Protein AF-X1E198-F1 (afdb_monomer_lite)

InterPro domains:
  IPR008274 Aldehyde oxidase/xanthine dehydrogenase, first molybdopterin binding domain [PF02738] (3-106)
  IPR016208 Aldehyde oxidase/xanthine dehydrogenase-like [PTHR11908] (4-263)
  IPR037165 Aldehyde oxidase/xanthine dehydrogenase, molybdopterin binding domain superfamily [SSF56003] (3-261)
  IPR046867 Aldehyde oxidase/xanthine dehydrogenase, second molybdopterin binding domain [PF20256] (131-264)

Sequence (273 aa):
FSHANYKAGFLPDGKINALEVDFHLNGGFSNDYSADIAETATLLMDSCYHLENVRIHGLCLKTNLGSNTSTRGFGKPQASAVMETVMDHGASVLALDSNLLRRRNLYQKGDRTITRTEIRDDVMATCWDRAVERSGYETLKAEVDDFNRSHKYTKRGIAVAGSKGNMGFIKTDDINRGLALIHVQRDATVSVNHSGIEMGQGINTRMAQVTADALGVSVENVEVTDTQSSLIPNTPPTSMVSTDLCGEAILKACAKLNDTLSACEGTFEQKVH

Organism: NCBI:txid412755

Foldseek 3Di:
DKDKDKDWDADLVLATAAIEMEIEDEFEADNACQVVLQVQLQQCLCFFFAYPHYHYHTYYDYDNGPGDYDDAPSNNVVSQVVNLVVLVVSCVVSVHDSLVSQLVGGDDQQGAGPVRHGDHDDCQNVVSVVVCVVVVVVVVVVVQVVCQVPDDPDHDDDDDDTGDDDDDRDPDVLQVAKAKDWDQDPVRAIEIEILAADDPPCLQVLLLVLLCVLQVHDSVSYHYDGHDCVRPNPRHYHDPCHSVRNSVNSSVVSVVVCVVVVVCPPPCPDPDD

Structure (mmCIF, N/CA/C/O backbone):
data_AF-X1E198-F1
#
_entry.id   AF-X1E198-F1
#
loop_
_atom_site.group_PDB
_atom_site.id
_atom_site.type_symbol
_atom_site.label_atom_id
_atom_site.label_alt_id
_atom_site.label_comp_id
_atom_site.label_asym_id
_atom_site.label_entity_id
_atom_site.label_seq_id
_atom_site.pdbx_PDB_ins_code
_atom_site.Cartn_x
_atom_site.Cartn_y
_atom_site.Cartn_z
_atom_site.occupancy
_atom_site.B_iso_or_equiv
_atom_site.auth_seq_id
_atom_site.auth_comp_id
_atom_site.auth_asym_id
_atom_site.auth_atom_id
_atom_site.pdbx_PDB_model_num
ATOM 1 N N . PHE A 1 1 ? 19.610 -1.573 2.465 1.00 85.62 1 PHE A N 1
ATOM 2 C CA . PHE A 1 1 ? 19.553 -1.694 0.992 1.00 85.62 1 PHE A CA 1
ATOM 3 C C . PHE A 1 1 ? 18.605 -2.824 0.610 1.00 85.62 1 PHE A C 1
ATOM 5 O O . PHE A 1 1 ? 18.383 -3.711 1.430 1.00 85.62 1 PHE A O 1
ATOM 12 N N . SER A 1 2 ? 18.078 -2.792 -0.612 1.00 92.50 2 SER A N 1
ATOM 13 C CA . SER A 1 2 ? 17.390 -3.912 -1.266 1.00 92.50 2 SER A CA 1
ATOM 14 C C . SER A 1 2 ? 18.066 -4.192 -2.607 1.00 92.50 2 SER A C 1
ATOM 16 O O . SER A 1 2 ? 18.570 -3.265 -3.238 1.00 92.50 2 SER A O 1
ATOM 18 N N . HIS A 1 3 ? 18.099 -5.450 -3.021 1.00 96.69 3 HIS A N 1
ATOM 19 C CA . HIS A 1 3 ? 18.731 -5.901 -4.257 1.00 96.69 3 HIS A CA 1
ATOM 20 C C . HIS A 1 3 ? 17.830 -6.925 -4.941 1.00 96.69 3 HIS A C 1
ATOM 22 O O . HIS A 1 3 ? 17.270 -7.779 -4.260 1.00 96.69 3 HIS A O 1
ATOM 28 N N . ALA A 1 4 ? 17.710 -6.866 -6.264 1.00 97.75 4 ALA A N 1
ATOM 29 C CA . ALA A 1 4 ? 16.929 -7.827 -7.028 1.00 97.75 4 ALA A CA 1
ATOM 30 C C . ALA A 1 4 ? 17.700 -8.280 -8.267 1.00 97.75 4 ALA A C 1
ATOM 32 O O . ALA A 1 4 ? 18.175 -7.444 -9.033 1.00 97.75 4 ALA A O 1
ATOM 33 N N . ASN A 1 5 ? 17.774 -9.591 -8.471 1.00 98.19 5 ASN A N 1
ATOM 34 C CA . ASN A 1 5 ? 18.075 -10.177 -9.772 1.00 98.19 5 ASN A CA 1
ATOM 35 C C . ASN A 1 5 ? 16.765 -10.669 -10.371 1.00 98.19 5 ASN A C 1
ATOM 37 O O . ASN A 1 5 ? 15.944 -11.237 -9.654 1.00 98.19 5 ASN A O 1
ATOM 41 N N . TYR A 1 6 ? 16.561 -10.474 -11.668 1.00 98.56 6 TYR A N 1
ATOM 42 C CA . TYR A 1 6 ? 15.356 -10.968 -12.318 1.00 98.56 6 TYR A CA 1
ATOM 43 C C . TYR A 1 6 ? 15.620 -11.459 -13.736 1.00 98.56 6 TYR A C 1
ATOM 45 O O . TYR A 1 6 ? 16.586 -11.065 -14.393 1.00 98.56 6 TYR A O 1
ATOM 53 N N . LYS A 1 7 ? 14.704 -12.296 -14.218 1.00 98.62 7 LYS A N 1
ATOM 54 C CA . LYS A 1 7 ? 14.598 -12.731 -15.606 1.00 98.62 7 LYS A CA 1
ATOM 55 C C . LYS A 1 7 ? 13.136 -12.654 -16.023 1.00 98.62 7 LYS A C 1
ATOM 57 O O . LYS A 1 7 ? 12.281 -13.266 -15.393 1.00 98.62 7 LYS A O 1
ATOM 62 N N . ALA A 1 8 ? 12.855 -11.919 -17.092 1.00 98.50 8 ALA A N 1
ATOM 63 C CA . ALA A 1 8 ? 11.504 -11.747 -17.611 1.00 98.50 8 ALA A CA 1
ATOM 64 C C . ALA A 1 8 ? 11.422 -12.218 -19.066 1.00 98.50 8 ALA A C 1
ATOM 66 O O . ALA A 1 8 ? 12.320 -11.952 -19.866 1.00 98.50 8 ALA A O 1
ATOM 67 N N . GLY A 1 9 ? 10.351 -12.931 -19.397 1.00 98.19 9 GLY A N 1
ATOM 68 C CA . GLY A 1 9 ? 10.000 -13.319 -20.757 1.00 98.19 9 GLY A CA 1
ATOM 69 C C . GLY A 1 9 ? 8.759 -12.561 -21.202 1.00 98.19 9 GLY A C 1
ATOM 70 O O . GLY A 1 9 ? 7.730 -12.631 -20.531 1.00 98.19 9 GLY A O 1
ATOM 71 N N . PHE A 1 10 ? 8.849 -11.878 -22.340 1.00 98.38 10 PHE A N 1
ATOM 72 C CA . PHE A 1 10 ? 7.735 -11.160 -22.954 1.00 98.38 10 PHE A CA 1
ATOM 73 C C . PHE A 1 10 ? 7.387 -11.767 -24.311 1.00 98.38 10 PHE A C 1
ATOM 75 O O . PHE A 1 10 ? 8.260 -12.245 -25.037 1.00 98.38 10 PHE A O 1
ATOM 82 N N . LEU A 1 11 ? 6.105 -11.723 -24.656 1.00 97.12 11 LEU A N 1
ATOM 83 C CA . LEU A 1 11 ? 5.630 -11.985 -26.007 1.00 97.12 11 LEU A CA 1
ATOM 84 C C . LEU A 1 11 ? 5.927 -10.775 -26.913 1.00 97.12 11 LEU A C 1
ATOM 86 O O . LEU A 1 11 ? 6.066 -9.657 -26.408 1.00 97.12 11 LEU A O 1
ATOM 90 N N . PRO A 1 12 ? 5.974 -10.954 -28.249 1.00 95.25 12 PRO A N 1
ATOM 91 C CA . PRO A 1 12 ? 6.225 -9.853 -29.187 1.00 95.25 12 PRO A CA 1
ATOM 92 C C . PRO A 1 12 ? 5.221 -8.700 -29.082 1.00 95.25 12 PRO A C 1
ATOM 94 O O . PRO A 1 12 ? 5.524 -7.573 -29.455 1.00 95.25 12 PRO A O 1
ATOM 97 N N . ASP A 1 13 ? 4.019 -8.975 -28.575 1.00 94.31 13 ASP A N 1
ATOM 98 C CA . ASP A 1 13 ? 2.976 -7.975 -28.384 1.00 94.31 13 ASP A CA 1
ATOM 99 C C . ASP A 1 13 ? 3.138 -7.178 -27.069 1.00 94.31 13 ASP A C 1
ATOM 101 O O . ASP A 1 13 ? 2.362 -6.268 -26.786 1.00 94.31 13 ASP A O 1
ATOM 105 N N . GLY A 1 14 ? 4.156 -7.477 -26.262 1.00 96.44 14 GLY A N 1
ATOM 106 C CA . GLY A 1 14 ? 4.436 -6.790 -25.005 1.00 96.44 14 GLY A CA 1
ATOM 107 C C . GLY A 1 14 ? 3.735 -7.383 -23.790 1.00 96.44 14 GLY A C 1
ATOM 108 O O . GLY A 1 14 ? 3.911 -6.851 -22.694 1.00 96.44 14 GLY A O 1
ATOM 109 N N . LYS A 1 15 ? 2.969 -8.476 -23.921 1.00 97.44 15 LYS A N 1
ATOM 110 C CA . LYS A 1 15 ? 2.487 -9.204 -22.741 1.00 97.44 15 LYS A CA 1
ATOM 111 C C . LYS A 1 15 ? 3.627 -9.926 -22.028 1.00 97.44 15 LYS A C 1
ATOM 113 O O . LYS A 1 15 ? 4.434 -10.603 -22.666 1.00 97.44 15 LYS A O 1
ATOM 118 N N . ILE A 1 16 ? 3.685 -9.806 -20.705 1.00 97.69 16 ILE A N 1
ATOM 119 C CA . ILE A 1 16 ? 4.610 -10.583 -19.884 1.00 97.69 16 ILE A CA 1
ATOM 120 C C . ILE A 1 16 ? 4.108 -12.026 -19.794 1.00 97.69 16 ILE A C 1
ATOM 122 O O . ILE A 1 16 ? 2.961 -12.284 -19.442 1.00 97.69 16 ILE A O 1
ATOM 126 N N . ASN A 1 17 ? 4.970 -12.970 -20.155 1.00 96.88 17 ASN A N 1
ATOM 127 C CA . ASN A 1 17 ? 4.656 -14.396 -20.162 1.00 96.88 17 ASN A CA 1
ATOM 128 C C . ASN A 1 17 ? 5.209 -15.098 -18.920 1.00 96.88 17 ASN A C 1
ATOM 130 O O . ASN A 1 17 ? 4.546 -15.958 -18.347 1.00 96.88 17 ASN A O 1
ATOM 134 N N . ALA A 1 18 ? 6.434 -14.746 -18.514 1.00 98.19 18 ALA A N 1
ATOM 135 C CA . ALA A 1 18 ? 7.089 -15.344 -17.358 1.00 98.19 18 ALA A CA 1
ATOM 136 C C . ALA A 1 18 ? 7.965 -14.339 -16.606 1.00 98.19 18 ALA A C 1
ATOM 138 O O . ALA A 1 18 ? 8.633 -13.514 -17.232 1.00 98.19 18 ALA A O 1
ATOM 139 N N . LEU A 1 19 ? 8.009 -14.451 -15.278 1.00 98.62 19 LEU A N 1
ATOM 140 C CA . LEU A 1 19 ? 8.874 -13.647 -14.420 1.00 98.62 19 LEU A CA 1
ATOM 141 C C . LEU A 1 19 ? 9.522 -14.499 -13.324 1.00 98.62 19 LEU A C 1
ATOM 143 O O . LEU A 1 19 ? 8.841 -15.168 -12.549 1.00 98.62 19 LEU A O 1
ATOM 147 N N . GLU A 1 20 ? 10.842 -14.421 -13.225 1.00 98.69 20 GLU A N 1
ATOM 148 C CA . GLU A 1 20 ? 11.624 -14.954 -12.115 1.00 98.69 20 GLU A CA 1
ATOM 149 C C . GLU A 1 20 ? 12.349 -13.811 -11.399 1.00 98.69 20 GLU A C 1
ATOM 151 O O . GLU A 1 20 ? 12.965 -12.977 -12.064 1.00 98.69 20 GLU A O 1
ATOM 156 N N . VAL A 1 21 ? 12.271 -13.755 -10.066 1.00 98.62 21 VAL A N 1
ATOM 157 C CA . VAL A 1 21 ? 12.920 -12.717 -9.246 1.00 98.62 21 VAL A CA 1
ATOM 158 C C . VAL A 1 21 ? 13.566 -13.331 -8.003 1.00 98.62 21 VAL A C 1
ATOM 160 O O . VAL A 1 21 ? 12.882 -13.966 -7.203 1.00 98.62 21 VAL A O 1
ATOM 163 N N . ASP A 1 22 ? 14.852 -13.058 -7.794 1.00 98.25 22 ASP A N 1
ATOM 164 C CA . ASP A 1 22 ? 15.556 -13.239 -6.521 1.00 98.25 22 ASP A CA 1
ATOM 165 C C . ASP A 1 22 ? 15.703 -11.871 -5.841 1.00 98.25 22 ASP A C 1
ATOM 167 O O . ASP A 1 22 ? 16.485 -11.021 -6.279 1.00 98.25 22 ASP A O 1
ATOM 171 N N . PHE A 1 23 ? 14.932 -11.641 -4.778 1.00 97.88 23 PHE A N 1
ATOM 172 C CA . PHE A 1 23 ? 14.845 -10.373 -4.057 1.00 97.88 23 PHE A CA 1
ATOM 173 C C . PHE A 1 23 ? 15.466 -10.485 -2.663 1.00 97.88 23 PHE A C 1
ATOM 175 O O . PHE A 1 23 ? 15.030 -11.273 -1.829 1.00 97.88 23 PHE A O 1
ATOM 182 N N . HIS A 1 24 ? 16.465 -9.657 -2.375 1.00 97.12 24 HIS A N 1
ATOM 183 C CA . HIS A 1 24 ? 17.170 -9.628 -1.098 1.00 97.12 24 HIS A CA 1
ATOM 184 C C . HIS A 1 24 ? 16.975 -8.286 -0.393 1.00 97.12 24 HIS A C 1
ATOM 186 O O . HIS A 1 24 ? 17.251 -7.219 -0.951 1.00 97.12 24 HIS A O 1
ATOM 192 N N . LEU A 1 25 ? 16.574 -8.335 0.872 1.00 96.62 25 LEU A N 1
ATOM 193 C CA . LEU A 1 25 ? 16.400 -7.175 1.739 1.00 96.62 25 LEU A CA 1
ATOM 194 C C . LEU A 1 25 ? 17.401 -7.233 2.892 1.00 96.62 25 LEU A C 1
ATOM 196 O O . LEU A 1 25 ? 17.558 -8.268 3.527 1.00 96.62 25 LEU A O 1
ATOM 200 N N . ASN A 1 26 ? 18.085 -6.130 3.188 1.00 97.50 26 ASN A N 1
ATOM 201 C CA . ASN A 1 26 ? 18.956 -6.058 4.361 1.00 97.50 26 ASN A CA 1
ATOM 202 C C . ASN A 1 26 ? 18.129 -5.765 5.624 1.00 97.50 26 ASN A C 1
ATOM 204 O O . ASN A 1 26 ? 17.619 -4.654 5.761 1.00 97.50 26 ASN A O 1
ATOM 208 N N . GLY A 1 27 ? 18.029 -6.725 6.545 1.00 97.50 27 GLY A N 1
ATOM 209 C CA . GLY A 1 27 ? 17.292 -6.581 7.809 1.00 97.50 27 GLY A CA 1
ATOM 210 C C . GLY A 1 27 ? 18.085 -5.927 8.948 1.00 97.50 27 GLY A C 1
ATOM 211 O O . GLY A 1 27 ? 17.507 -5.477 9.930 1.00 97.50 27 GLY A O 1
ATOM 212 N N . GLY A 1 28 ? 19.407 -5.804 8.815 1.00 98.12 28 GLY A N 1
ATOM 213 C CA . GLY A 1 28 ? 20.279 -5.369 9.910 1.00 98.12 28 GLY A CA 1
ATOM 214 C C . GLY A 1 28 ? 20.570 -6.496 10.907 1.00 98.12 28 GLY A C 1
ATOM 215 O O . GLY A 1 28 ? 20.553 -7.677 10.545 1.00 98.12 28 GLY A O 1
ATOM 216 N N . PHE A 1 29 ? 20.909 -6.138 12.148 1.00 97.31 29 PHE A N 1
ATOM 217 C CA . PHE A 1 29 ? 21.425 -7.100 13.132 1.00 97.31 29 PHE A CA 1
ATOM 218 C C . PHE A 1 29 ? 20.350 -7.955 13.824 1.00 97.31 29 PHE A C 1
ATOM 220 O O . PHE A 1 29 ? 20.662 -9.061 14.279 1.00 97.31 29 PHE A O 1
ATOM 227 N N . SER A 1 30 ? 19.108 -7.469 13.899 1.00 97.19 30 SER A N 1
ATOM 228 C CA . SER A 1 30 ? 17.951 -8.169 14.475 1.00 97.19 30 SER A CA 1
ATOM 229 C C . SER A 1 30 ? 16.844 -8.365 13.441 1.00 97.19 30 SER A C 1
ATOM 231 O O . SER A 1 30 ? 16.846 -7.721 12.399 1.00 97.19 30 SER A O 1
ATOM 233 N N . ASN A 1 31 ? 15.905 -9.276 13.716 1.00 94.56 31 ASN A N 1
ATOM 234 C CA . ASN A 1 31 ? 14.802 -9.537 12.794 1.00 94.56 31 ASN A CA 1
ATOM 235 C C . ASN A 1 31 ? 13.833 -8.353 12.708 1.00 94.56 31 ASN A C 1
ATOM 237 O O . ASN A 1 31 ? 13.502 -7.943 11.601 1.00 94.56 31 ASN A O 1
ATOM 241 N N . ASP A 1 32 ? 13.394 -7.812 13.854 1.00 95.69 32 ASP A N 1
ATOM 242 C CA . ASP A 1 32 ? 12.295 -6.836 13.915 1.00 95.69 32 ASP A CA 1
ATOM 243 C C . ASP A 1 32 ? 11.132 -7.280 12.988 1.00 95.69 32 ASP A C 1
ATOM 245 O O . ASP A 1 32 ? 10.767 -8.459 13.021 1.00 95.69 32 ASP A O 1
ATOM 249 N N . TYR A 1 33 ? 10.619 -6.410 12.113 1.00 94.50 33 TYR A N 1
ATOM 250 C CA . TYR A 1 33 ? 9.652 -6.726 11.054 1.00 94.50 33 TYR A CA 1
ATOM 251 C C . TYR A 1 33 ? 10.294 -7.147 9.719 1.00 94.50 33 TYR A C 1
ATOM 253 O O . TYR A 1 33 ? 9.602 -7.297 8.715 1.00 94.50 33 TYR A O 1
ATOM 261 N N . SER A 1 34 ? 11.613 -7.326 9.642 1.00 96.12 34 SER A N 1
ATOM 262 C CA . SER A 1 34 ? 12.328 -7.483 8.364 1.00 96.12 34 SER A CA 1
ATOM 263 C C . SER A 1 34 ? 11.905 -8.721 7.567 1.00 96.12 34 SER A C 1
ATOM 265 O O . SER A 1 34 ? 11.789 -8.646 6.342 1.00 96.12 34 SER A O 1
ATOM 267 N N . ALA A 1 35 ? 11.626 -9.844 8.239 1.00 93.44 35 ALA A N 1
ATOM 268 C CA . ALA A 1 35 ? 11.087 -11.037 7.584 1.00 93.44 35 ALA A CA 1
ATOM 269 C C . ALA A 1 35 ? 9.684 -10.788 7.002 1.00 93.44 35 ALA A C 1
ATOM 271 O O . ALA A 1 35 ? 9.428 -11.149 5.856 1.00 93.44 35 ALA A O 1
ATOM 272 N N . ASP A 1 36 ? 8.813 -10.105 7.750 1.00 93.12 36 ASP A N 1
ATOM 273 C CA . ASP A 1 36 ? 7.452 -9.766 7.313 1.00 93.12 36 ASP A CA 1
ATOM 274 C C . ASP A 1 36 ? 7.469 -8.777 6.141 1.00 93.12 36 ASP A C 1
ATOM 276 O O . ASP A 1 36 ? 6.659 -8.870 5.219 1.00 93.12 36 ASP A O 1
ATOM 280 N N . ILE A 1 37 ? 8.422 -7.843 6.139 1.00 95.12 37 ILE A N 1
ATOM 281 C CA . ILE A 1 37 ? 8.639 -6.891 5.045 1.00 95.12 37 ILE A CA 1
ATOM 282 C C . ILE A 1 37 ? 9.125 -7.624 3.786 1.00 95.12 37 ILE A C 1
ATOM 284 O O . ILE A 1 37 ? 8.652 -7.325 2.689 1.00 95.12 37 ILE A O 1
ATOM 288 N N . ALA A 1 38 ? 10.050 -8.581 3.914 1.00 95.56 38 ALA A N 1
ATOM 289 C CA . ALA A 1 38 ? 10.533 -9.379 2.783 1.00 95.56 38 ALA A CA 1
ATOM 290 C C . ALA A 1 38 ? 9.428 -10.279 2.200 1.00 95.56 38 ALA A C 1
ATOM 292 O O . ALA A 1 38 ? 9.290 -10.384 0.978 1.00 95.56 38 ALA A O 1
ATOM 293 N N . GLU A 1 39 ? 8.606 -10.876 3.061 1.00 93.94 39 GLU A N 1
ATOM 294 C CA . GLU A 1 39 ? 7.417 -11.631 2.665 1.00 93.94 39 GLU A CA 1
ATOM 295 C C . GLU A 1 39 ? 6.401 -10.732 1.954 1.00 93.94 39 GLU A C 1
ATOM 297 O O . GLU A 1 39 ? 5.973 -11.042 0.845 1.00 93.94 39 GLU A O 1
ATOM 302 N N . THR A 1 40 ? 6.086 -9.565 2.517 1.00 93.75 40 THR A N 1
ATOM 303 C CA . THR A 1 40 ? 5.166 -8.599 1.898 1.00 93.75 40 THR A CA 1
ATOM 304 C C . THR A 1 40 ? 5.661 -8.148 0.526 1.00 93.75 40 THR A C 1
ATOM 306 O O . THR A 1 40 ? 4.891 -8.129 -0.432 1.00 93.75 40 THR A O 1
ATOM 309 N N . ALA A 1 41 ? 6.953 -7.830 0.398 1.00 95.25 41 ALA A N 1
ATOM 310 C CA . ALA A 1 41 ? 7.556 -7.479 -0.885 1.00 95.25 41 ALA A CA 1
ATOM 311 C C . ALA A 1 41 ? 7.428 -8.622 -1.906 1.00 95.25 41 ALA A C 1
ATOM 313 O O . ALA A 1 41 ? 7.112 -8.384 -3.067 1.00 95.25 41 ALA A O 1
ATOM 314 N N . THR A 1 42 ? 7.613 -9.867 -1.467 1.00 95.25 42 THR A N 1
ATOM 315 C CA . THR A 1 42 ? 7.470 -11.062 -2.311 1.00 95.25 42 THR A CA 1
ATOM 316 C C . THR A 1 42 ? 6.034 -11.239 -2.800 1.00 95.25 42 THR A C 1
ATOM 318 O O . THR A 1 42 ? 5.804 -11.432 -3.991 1.00 95.25 42 THR A O 1
ATOM 321 N N . LEU A 1 43 ? 5.056 -11.122 -1.900 1.00 93.81 43 LEU A N 1
ATOM 322 C CA . LEU A 1 43 ? 3.634 -11.330 -2.197 1.00 93.81 43 LEU A CA 1
ATOM 323 C C . LEU A 1 43 ? 3.001 -10.189 -3.009 1.00 93.81 43 LEU A C 1
ATOM 325 O O . LEU A 1 43 ? 1.934 -10.378 -3.591 1.00 93.81 43 LEU A O 1
ATOM 329 N N . LEU A 1 44 ? 3.643 -9.018 -3.048 1.00 94.69 44 LEU A N 1
ATOM 330 C CA . LEU A 1 44 ? 3.180 -7.824 -3.765 1.00 94.69 44 LEU A CA 1
ATOM 331 C C . LEU A 1 44 ? 4.098 -7.420 -4.932 1.00 94.69 44 LEU A C 1
ATOM 333 O O . LEU A 1 44 ? 3.977 -6.312 -5.459 1.00 94.69 44 LEU A O 1
ATOM 337 N N . MET A 1 45 ? 5.009 -8.308 -5.346 1.00 96.19 45 MET A N 1
ATOM 338 C CA . MET A 1 45 ? 5.933 -8.084 -6.468 1.00 96.19 45 MET A CA 1
ATOM 339 C C . MET A 1 45 ? 5.214 -7.889 -7.801 1.00 96.19 45 MET A C 1
ATOM 341 O O . MET A 1 45 ? 5.754 -7.275 -8.708 1.00 96.19 45 MET A O 1
ATOM 345 N N . ASP A 1 46 ? 3.978 -8.363 -7.924 1.00 95.75 46 ASP A N 1
ATOM 346 C CA . ASP A 1 46 ? 3.168 -8.193 -9.127 1.00 95.75 46 ASP A CA 1
ATOM 347 C C . ASP A 1 46 ? 2.753 -6.735 -9.391 1.00 95.75 46 ASP A C 1
ATOM 349 O O . ASP A 1 46 ? 2.354 -6.398 -10.504 1.00 95.75 46 ASP A O 1
ATOM 353 N N . SER A 1 47 ? 2.869 -5.848 -8.395 1.00 95.56 47 SER A N 1
ATOM 354 C CA . SER A 1 47 ? 2.387 -4.464 -8.440 1.00 95.56 47 SER A CA 1
ATOM 355 C C . SER A 1 47 ? 0.913 -4.388 -8.842 1.00 95.56 47 SER A C 1
ATOM 357 O O . SER A 1 47 ? 0.054 -4.504 -7.976 1.00 95.56 47 SER A O 1
ATOM 359 N N . CYS A 1 48 ? 0.597 -4.196 -10.123 1.00 96.56 48 CYS A N 1
ATOM 360 C CA . CYS A 1 48 ? -0.760 -4.216 -10.672 1.00 96.56 48 CYS A CA 1
ATOM 361 C C . CYS A 1 48 ? -0.870 -5.024 -11.977 1.00 96.56 48 CYS A C 1
ATOM 363 O O . CYS A 1 48 ? -1.874 -4.902 -12.681 1.00 96.56 48 CYS A O 1
ATOM 365 N N . TYR A 1 49 ? 0.134 -5.848 -12.285 1.00 97.69 49 TYR A N 1
ATOM 366 C CA . TYR A 1 49 ? 0.238 -6.573 -13.545 1.00 97.69 49 TYR A CA 1
ATOM 367 C C . TYR A 1 49 ? -0.094 -8.054 -13.382 1.00 97.69 49 TYR A C 1
ATOM 369 O O . TYR A 1 49 ? 0.337 -8.692 -12.422 1.00 97.69 49 TYR A O 1
ATOM 377 N N . HIS A 1 50 ? -0.829 -8.606 -14.342 1.00 97.12 50 HIS A N 1
ATOM 378 C CA . HIS A 1 50 ? -1.141 -10.023 -14.392 1.00 97.12 50 HIS A CA 1
ATOM 379 C C . HIS A 1 50 ? 0.090 -10.842 -14.794 1.00 97.12 50 HIS A C 1
ATOM 381 O O . HIS A 1 50 ? 0.673 -10.622 -15.856 1.00 97.12 50 HIS A O 1
ATOM 387 N N . LEU A 1 51 ? 0.468 -11.801 -13.945 1.00 96.75 51 LEU A N 1
ATOM 388 C CA . LEU A 1 51 ? 1.615 -12.685 -14.148 1.00 96.75 51 LEU A CA 1
ATOM 389 C C . LEU A 1 51 ? 1.150 -14.145 -14.179 1.00 96.75 51 LEU A C 1
ATOM 391 O O . LEU A 1 51 ? 0.870 -14.731 -13.133 1.00 96.75 51 LEU A O 1
ATOM 395 N N . GLU A 1 52 ? 1.096 -14.740 -15.370 1.00 93.00 52 GLU A N 1
ATOM 396 C CA . GLU A 1 52 ? 0.661 -16.133 -15.536 1.00 93.00 52 GLU A CA 1
ATOM 397 C C . GLU A 1 52 ? 1.688 -17.125 -14.965 1.00 93.00 52 GLU A C 1
ATOM 399 O O . GLU A 1 52 ? 1.348 -17.996 -14.160 1.00 93.00 52 GLU A O 1
ATOM 404 N N . ASN A 1 53 ? 2.962 -16.957 -15.338 1.00 97.44 53 ASN A N 1
ATOM 405 C CA . ASN A 1 53 ? 4.066 -17.805 -14.892 1.00 97.44 53 ASN A CA 1
ATOM 406 C C . ASN A 1 53 ? 5.030 -16.983 -14.034 1.00 97.44 53 ASN A C 1
ATOM 408 O O . ASN A 1 53 ? 5.739 -16.114 -14.541 1.00 97.44 53 ASN A O 1
ATOM 412 N N . VAL A 1 54 ? 5.083 -17.247 -12.731 1.00 97.94 54 VAL A N 1
ATOM 413 C CA . VAL A 1 54 ? 5.899 -16.444 -11.814 1.00 97.94 54 VAL A CA 1
ATOM 414 C C . VAL A 1 54 ? 6.605 -17.295 -10.766 1.00 97.94 54 VAL A C 1
ATOM 416 O O . VAL A 1 54 ? 6.024 -18.219 -10.196 1.00 97.94 54 VAL A O 1
ATOM 419 N N . ARG A 1 55 ? 7.866 -16.955 -10.492 1.00 98.00 55 ARG A N 1
ATOM 420 C CA . ARG A 1 55 ? 8.661 -17.491 -9.385 1.00 98.00 55 ARG A CA 1
ATOM 421 C C . ARG A 1 55 ? 9.381 -16.341 -8.693 1.00 98.00 55 ARG A C 1
ATOM 423 O O . ARG A 1 55 ? 10.254 -15.718 -9.284 1.00 98.00 55 ARG A O 1
ATOM 430 N N . ILE A 1 56 ? 9.041 -16.070 -7.439 1.00 97.94 56 ILE A N 1
ATOM 431 C CA . ILE A 1 56 ? 9.710 -15.030 -6.650 1.00 97.94 56 ILE A CA 1
ATOM 432 C C . ILE A 1 56 ? 10.292 -15.677 -5.404 1.00 97.94 56 ILE A C 1
ATOM 434 O O . ILE A 1 56 ? 9.603 -16.403 -4.688 1.00 97.94 56 ILE A O 1
ATOM 438 N N . HIS A 1 57 ? 11.564 -15.408 -5.154 1.00 97.12 57 HIS A N 1
ATOM 439 C CA . HIS A 1 57 ? 12.285 -15.851 -3.978 1.00 97.12 57 HIS A CA 1
ATOM 440 C C . HIS A 1 57 ? 12.758 -14.621 -3.201 1.00 97.12 57 HIS A C 1
ATOM 442 O O . HIS A 1 57 ? 13.603 -13.860 -3.668 1.00 97.12 57 HIS A O 1
ATOM 448 N N . GLY A 1 58 ? 12.160 -14.398 -2.031 1.00 95.88 58 GLY A N 1
ATOM 449 C CA . GLY A 1 58 ? 12.482 -13.281 -1.148 1.00 95.88 58 GLY A CA 1
ATOM 450 C C . GLY A 1 58 ? 13.325 -13.720 0.043 1.00 95.88 58 GLY A C 1
ATOM 451 O O . GLY A 1 58 ? 12.941 -14.643 0.757 1.00 95.88 58 GLY A O 1
ATOM 452 N N . LEU A 1 59 ? 14.439 -13.032 0.299 1.00 95.38 59 LEU A N 1
ATOM 453 C CA . LEU A 1 59 ? 15.302 -13.274 1.456 1.00 95.38 59 LEU A CA 1
ATOM 454 C C . LEU A 1 59 ? 15.523 -12.005 2.277 1.00 95.38 59 LEU A C 1
ATOM 456 O O . LEU A 1 59 ? 15.872 -10.948 1.752 1.00 95.38 59 LEU A O 1
ATOM 460 N N . CYS A 1 60 ? 15.408 -12.144 3.595 1.00 96.38 60 CYS A N 1
ATOM 461 C CA . CYS A 1 60 ? 15.874 -11.149 4.550 1.00 96.38 60 CYS A CA 1
ATOM 462 C C . CYS A 1 60 ? 17.290 -11.512 5.021 1.00 96.38 60 CYS A C 1
ATOM 464 O O . CYS A 1 60 ? 17.508 -12.545 5.651 1.00 96.38 60 CYS A O 1
ATOM 466 N N . LEU A 1 61 ? 18.260 -10.652 4.723 1.00 97.12 61 LEU A N 1
ATOM 467 C CA . LEU A 1 61 ? 19.666 -10.833 5.058 1.00 97.12 61 LEU A CA 1
ATOM 468 C C . LEU A 1 61 ? 19.985 -10.193 6.412 1.00 97.12 61 LEU A C 1
ATOM 470 O O . LEU A 1 61 ? 19.762 -8.996 6.608 1.00 97.12 61 LEU A O 1
ATOM 474 N N . LYS A 1 62 ? 20.581 -10.972 7.318 1.00 97.94 62 LYS A N 1
ATOM 475 C CA . LYS A 1 62 ? 21.167 -10.463 8.563 1.00 97.94 62 LYS A CA 1
ATOM 476 C C . LYS A 1 62 ? 22.515 -9.804 8.274 1.00 97.94 62 LYS A C 1
ATOM 478 O O . LYS A 1 62 ? 23.363 -10.402 7.615 1.00 97.94 62 LYS A O 1
ATOM 483 N N . THR A 1 63 ? 22.735 -8.600 8.793 1.00 97.88 63 THR A N 1
ATOM 484 C CA . THR A 1 63 ? 24.003 -7.864 8.640 1.00 97.88 63 THR A CA 1
ATOM 485 C C . THR A 1 63 ? 24.429 -7.197 9.947 1.00 97.88 63 THR A C 1
ATOM 487 O O . THR A 1 63 ? 23.655 -7.116 10.893 1.00 97.88 63 THR A O 1
ATOM 490 N N . ASN A 1 64 ? 25.663 -6.693 10.024 1.00 98.06 64 ASN A N 1
ATOM 491 C CA . ASN A 1 64 ? 26.174 -5.956 11.190 1.00 98.06 64 ASN A CA 1
ATOM 492 C C . ASN A 1 64 ? 25.810 -4.456 11.173 1.00 98.06 64 ASN A C 1
ATOM 494 O O . ASN A 1 64 ? 26.557 -3.631 11.692 1.00 98.06 64 ASN A O 1
ATOM 498 N N . LEU A 1 65 ? 24.687 -4.094 10.551 1.00 98.06 65 LEU A N 1
ATOM 499 C CA . LEU A 1 65 ? 24.147 -2.732 10.551 1.00 98.06 65 LEU A CA 1
ATOM 500 C C . LEU A 1 65 ? 23.012 -2.603 11.572 1.00 98.06 65 LEU A C 1
ATOM 502 O O . LEU A 1 65 ? 22.474 -3.609 12.033 1.00 98.06 65 LEU A O 1
ATOM 506 N N . GLY A 1 66 ? 22.619 -1.364 11.887 1.00 97.88 66 GLY A N 1
ATOM 507 C CA . GLY A 1 66 ? 21.418 -1.095 12.684 1.00 97.88 66 GLY A CA 1
ATOM 508 C C . GLY A 1 66 ? 20.188 -1.815 12.118 1.00 97.88 66 GLY A C 1
ATOM 509 O O . GLY A 1 66 ? 20.070 -1.970 10.901 1.00 97.88 66 GLY A O 1
ATOM 510 N N . SER A 1 67 ? 19.308 -2.294 13.003 1.00 97.62 67 SER A N 1
ATOM 511 C CA . SER A 1 67 ? 18.101 -3.017 12.590 1.00 97.62 67 SER A CA 1
ATOM 512 C C . SER A 1 67 ? 17.219 -2.106 11.755 1.00 97.62 67 SER A C 1
ATOM 514 O O . SER A 1 67 ? 16.904 -0.992 12.176 1.00 97.62 67 SER A O 1
ATOM 516 N N . ASN A 1 68 ? 16.805 -2.592 10.590 1.00 96.94 68 ASN A N 1
ATOM 517 C CA . ASN A 1 68 ? 15.726 -1.949 9.856 1.00 96.94 68 ASN A CA 1
ATOM 518 C C . ASN A 1 68 ? 14.383 -2.355 10.477 1.00 96.94 68 ASN A C 1
ATOM 520 O O . ASN A 1 68 ? 14.292 -3.353 11.192 1.00 96.94 68 ASN A O 1
ATOM 524 N N . THR A 1 69 ? 13.358 -1.547 10.222 1.00 96.56 69 THR A N 1
ATOM 525 C CA . THR A 1 69 ? 11.996 -1.744 10.729 1.00 96.56 69 THR A CA 1
ATOM 526 C C . THR A 1 69 ? 10.975 -1.255 9.700 1.00 96.56 69 THR A C 1
ATOM 528 O O . THR A 1 69 ? 11.328 -0.891 8.572 1.00 96.56 69 THR A O 1
ATOM 531 N N . SER A 1 70 ? 9.699 -1.250 10.072 1.00 94.38 70 SER A N 1
ATOM 532 C CA . SER A 1 70 ? 8.600 -0.767 9.250 1.00 94.38 70 SER A CA 1
ATOM 533 C C . SER A 1 70 ? 8.833 0.663 8.758 1.00 94.38 70 SER A C 1
ATOM 535 O O . SER A 1 70 ? 9.092 1.578 9.537 1.00 94.38 70 SER A O 1
ATOM 537 N N . THR A 1 71 ? 8.651 0.862 7.456 1.00 94.38 71 THR A N 1
ATOM 538 C CA . THR A 1 71 ? 8.462 2.175 6.830 1.00 94.38 71 THR A CA 1
ATOM 539 C C . THR A 1 71 ? 7.197 2.137 5.977 1.00 94.38 71 THR A C 1
ATOM 541 O O . THR A 1 71 ? 6.723 1.053 5.614 1.00 94.38 71 THR A O 1
ATOM 544 N N . ARG A 1 72 ? 6.620 3.302 5.665 1.00 94.12 72 ARG A N 1
ATOM 545 C CA . ARG A 1 72 ? 5.339 3.396 4.951 1.00 94.12 72 ARG A CA 1
ATOM 546 C C . ARG A 1 72 ? 5.396 2.618 3.632 1.00 94.12 72 ARG A C 1
ATOM 548 O O . ARG A 1 72 ? 6.230 2.887 2.774 1.00 94.12 72 ARG A O 1
ATOM 555 N N . GLY A 1 73 ? 4.486 1.655 3.487 1.00 92.25 73 GLY A N 1
ATOM 556 C CA . GLY A 1 73 ? 4.412 0.735 2.349 1.00 92.25 73 GLY A CA 1
ATOM 557 C C . GLY A 1 73 ? 4.925 -0.678 2.645 1.00 92.25 73 GLY A C 1
ATOM 558 O O . GLY A 1 73 ? 4.538 -1.598 1.935 1.00 92.25 73 GLY A O 1
ATOM 559 N N . PHE A 1 74 ? 5.727 -0.867 3.700 1.00 94.44 74 PHE A N 1
ATOM 560 C CA . PHE A 1 74 ? 6.053 -2.180 4.274 1.00 94.44 74 PHE A CA 1
ATOM 561 C C . PHE A 1 74 ? 6.554 -3.210 3.237 1.00 94.44 74 PHE A C 1
ATOM 563 O O . PHE A 1 74 ? 6.018 -4.300 3.105 1.00 94.44 74 PHE A O 1
ATOM 570 N N . GLY A 1 75 ? 7.564 -2.844 2.440 1.00 94.50 75 GLY A N 1
ATOM 571 C CA . GLY A 1 75 ? 8.156 -3.725 1.417 1.00 94.50 75 GLY A CA 1
ATOM 572 C C . GLY A 1 75 ? 7.546 -3.571 0.022 1.00 94.50 75 GLY A C 1
ATOM 573 O O . GLY A 1 75 ? 8.234 -3.790 -0.976 1.00 94.50 75 GLY A O 1
ATOM 574 N N . LYS A 1 76 ? 6.293 -3.106 -0.074 1.00 94.62 76 LYS A N 1
ATOM 575 C CA . LYS A 1 76 ? 5.630 -2.856 -1.361 1.00 94.62 76 LYS A CA 1
ATOM 576 C C . LYS A 1 76 ? 6.390 -1.857 -2.249 1.00 94.62 76 LYS A C 1
ATOM 578 O O . LYS A 1 76 ? 6.548 -2.168 -3.422 1.00 94.62 76 LYS A O 1
ATOM 583 N N . PRO A 1 77 ? 6.892 -0.699 -1.767 1.00 95.38 77 PRO A N 1
ATOM 584 C CA . PRO A 1 77 ? 7.637 0.224 -2.627 1.00 95.38 77 PRO A CA 1
ATOM 585 C C . PRO A 1 77 ? 8.867 -0.419 -3.275 1.00 95.38 77 PRO A C 1
ATOM 587 O O . PRO A 1 77 ? 9.135 -0.189 -4.450 1.00 95.38 77 PRO A O 1
ATOM 590 N N . GLN A 1 78 ? 9.586 -1.261 -2.529 1.00 96.44 78 GLN A N 1
ATOM 591 C CA . GLN A 1 78 ? 10.745 -1.996 -3.027 1.00 96.44 78 GLN A CA 1
ATOM 592 C C . GLN A 1 78 ? 10.334 -3.001 -4.109 1.00 96.44 78 GLN A C 1
ATOM 594 O O . GLN A 1 78 ? 10.986 -3.080 -5.145 1.00 96.44 78 GLN A O 1
ATOM 599 N N . ALA A 1 79 ? 9.234 -3.722 -3.891 1.00 96.12 79 ALA A N 1
ATOM 600 C CA . ALA A 1 79 ? 8.689 -4.683 -4.844 1.00 96.12 79 ALA A CA 1
ATOM 601 C C . ALA A 1 79 ? 8.183 -4.003 -6.129 1.00 96.12 79 ALA A C 1
ATOM 603 O O . ALA A 1 79 ? 8.558 -4.384 -7.236 1.00 96.12 79 ALA A O 1
ATOM 604 N N . SER A 1 80 ? 7.406 -2.924 -5.987 1.00 96.56 80 SER A N 1
ATOM 605 C CA . SER A 1 80 ? 6.930 -2.124 -7.114 1.00 96.56 80 SER A CA 1
ATOM 606 C C . SER A 1 80 ? 8.089 -1.533 -7.911 1.00 96.56 80 SER A C 1
ATOM 608 O O . SER A 1 80 ? 8.043 -1.577 -9.130 1.00 96.56 80 SER A O 1
ATOM 610 N N . ALA A 1 81 ? 9.157 -1.048 -7.270 1.00 96.62 81 ALA A N 1
ATOM 611 C CA . ALA A 1 81 ? 10.324 -0.539 -7.992 1.00 96.62 81 ALA A CA 1
ATOM 612 C C . ALA A 1 81 ? 10.984 -1.614 -8.877 1.00 96.62 81 ALA A C 1
ATOM 614 O O . ALA A 1 81 ? 11.362 -1.324 -10.012 1.00 96.62 81 ALA A O 1
ATOM 615 N N . VAL A 1 82 ? 11.083 -2.858 -8.391 1.00 97.75 82 VAL A N 1
ATOM 616 C CA . VAL A 1 82 ? 11.586 -3.992 -9.187 1.00 97.75 82 VAL A CA 1
ATOM 617 C C . VAL A 1 82 ? 10.662 -4.265 -10.368 1.00 97.75 82 VAL A C 1
ATOM 619 O O . VAL A 1 82 ? 11.127 -4.317 -11.504 1.00 97.75 82 VAL A O 1
ATOM 622 N N . MET A 1 83 ? 9.358 -4.382 -10.124 1.00 97.88 83 MET A N 1
ATOM 623 C CA . MET A 1 83 ? 8.388 -4.684 -11.175 1.00 97.88 83 MET A CA 1
ATOM 624 C C . MET A 1 83 ? 8.307 -3.581 -12.234 1.00 97.88 83 MET A C 1
ATOM 626 O O . MET A 1 83 ? 8.309 -3.869 -13.424 1.00 97.88 83 MET A O 1
ATOM 630 N N . GLU A 1 84 ? 8.306 -2.311 -11.835 1.00 97.88 84 GLU A N 1
ATOM 631 C CA . GLU A 1 84 ? 8.324 -1.183 -12.772 1.00 97.88 84 GLU A CA 1
ATOM 632 C C . GLU A 1 84 ? 9.605 -1.163 -13.615 1.00 97.88 84 GLU A C 1
ATOM 634 O O . GLU A 1 84 ? 9.542 -0.918 -14.818 1.00 97.88 84 GLU A O 1
ATOM 639 N N . THR A 1 85 ? 10.748 -1.529 -13.023 1.00 97.69 85 THR A N 1
ATOM 640 C CA . THR A 1 85 ? 12.013 -1.696 -13.759 1.00 97.69 85 THR A CA 1
ATOM 641 C C . THR A 1 85 ? 11.918 -2.825 -14.787 1.00 97.69 85 THR A C 1
ATOM 643 O O . THR A 1 85 ? 12.372 -2.664 -15.919 1.00 97.69 85 THR A O 1
ATOM 646 N N . VAL A 1 86 ? 11.300 -3.958 -14.427 1.00 98.25 86 VAL A N 1
ATOM 647 C CA . VAL A 1 86 ? 11.038 -5.071 -15.358 1.00 98.25 86 VAL A CA 1
ATOM 648 C C . VAL A 1 86 ? 10.198 -4.592 -16.544 1.00 98.25 86 VAL A C 1
ATOM 650 O O . VAL A 1 86 ? 10.520 -4.915 -17.689 1.00 98.25 86 VAL A O 1
ATOM 653 N N . MET A 1 87 ? 9.152 -3.803 -16.287 1.00 98.19 87 MET A N 1
ATOM 654 C CA . MET A 1 87 ? 8.272 -3.273 -17.334 1.00 98.19 87 MET A CA 1
ATOM 655 C C . MET A 1 87 ? 8.997 -2.284 -18.252 1.00 98.19 87 MET A C 1
ATOM 657 O O . MET A 1 87 ? 8.872 -2.395 -19.472 1.00 98.19 87 MET A O 1
ATOM 661 N N . ASP A 1 88 ? 9.802 -1.368 -17.707 1.00 97.56 88 ASP A N 1
ATOM 662 C CA . ASP A 1 88 ? 10.589 -0.429 -18.518 1.00 97.56 88 ASP A CA 1
ATOM 663 C C . ASP A 1 88 ? 11.650 -1.139 -19.365 1.00 97.56 88 ASP A C 1
ATOM 665 O O . ASP A 1 88 ? 11.816 -0.825 -20.546 1.00 97.56 88 ASP A O 1
ATOM 669 N N . HIS A 1 89 ? 12.337 -2.139 -18.806 1.00 98.06 89 HIS A N 1
ATOM 670 C CA . HIS A 1 89 ? 13.301 -2.933 -19.567 1.00 98.06 89 HIS A CA 1
ATOM 671 C C . HIS A 1 89 ? 12.608 -3.737 -20.674 1.00 98.06 89 HIS A C 1
ATOM 673 O O . HIS A 1 89 ? 13.102 -3.767 -21.801 1.00 98.06 89 HIS A O 1
ATOM 679 N N . GLY A 1 90 ? 11.446 -4.335 -20.392 1.00 98.06 90 GLY A N 1
ATOM 680 C CA . GLY A 1 90 ? 10.631 -5.020 -21.398 1.00 98.06 90 GLY A CA 1
ATOM 681 C C . GLY A 1 90 ? 10.215 -4.091 -22.540 1.00 98.06 90 GLY A C 1
ATOM 682 O O . GLY A 1 90 ? 10.397 -4.429 -23.709 1.00 98.06 90 GLY A O 1
ATOM 683 N N . ALA A 1 91 ? 9.735 -2.889 -22.212 1.00 97.75 91 ALA A N 1
ATOM 684 C CA . ALA A 1 91 ? 9.355 -1.879 -23.199 1.00 97.75 91 ALA A CA 1
ATOM 685 C C . ALA A 1 91 ? 10.545 -1.445 -24.062 1.00 97.75 91 ALA A C 1
ATOM 687 O O . ALA A 1 91 ? 10.429 -1.386 -25.286 1.00 97.75 91 ALA A O 1
ATOM 688 N N . SER A 1 92 ? 11.708 -1.218 -23.445 1.00 97.25 92 SER A N 1
ATOM 689 C CA . SER A 1 92 ? 12.930 -0.846 -24.160 1.00 97.25 92 SER A CA 1
ATOM 690 C C . SER A 1 92 ? 13.409 -1.944 -25.114 1.00 97.25 92 SER A C 1
ATOM 692 O O . SER A 1 92 ? 13.724 -1.639 -26.262 1.00 97.25 92 SER A O 1
ATOM 694 N N . VAL A 1 93 ? 13.434 -3.207 -24.675 1.00 97.44 93 VAL A N 1
ATOM 695 C CA . VAL A 1 93 ? 13.879 -4.348 -25.499 1.00 97.44 93 VAL A CA 1
ATOM 696 C C . VAL A 1 93 ? 12.944 -4.588 -26.684 1.00 97.44 93 VAL A C 1
ATOM 698 O O . VAL A 1 93 ? 13.410 -4.901 -27.777 1.00 97.44 93 VAL A O 1
ATOM 701 N N . LEU A 1 94 ? 11.636 -4.423 -26.485 1.00 97.56 94 LEU A N 1
ATOM 702 C CA . LEU A 1 94 ? 10.629 -4.602 -27.534 1.00 97.56 94 LEU A CA 1
ATOM 703 C C . LEU A 1 94 ? 10.409 -3.348 -28.393 1.00 97.56 94 LEU A C 1
ATOM 705 O O . LEU A 1 94 ? 9.635 -3.405 -29.346 1.00 97.56 94 LEU A O 1
ATOM 709 N N . ALA A 1 95 ? 11.061 -2.229 -28.059 1.00 96.44 95 ALA A N 1
ATOM 710 C CA . ALA A 1 95 ? 10.823 -0.914 -28.656 1.00 96.44 95 ALA A CA 1
ATOM 711 C C . ALA A 1 95 ? 9.333 -0.505 -28.643 1.00 96.44 95 ALA A C 1
ATOM 713 O O . ALA A 1 95 ? 8.815 0.065 -29.605 1.00 96.44 95 ALA A O 1
ATOM 714 N N . LEU A 1 96 ? 8.640 -0.810 -27.542 1.00 96.12 96 LEU A N 1
ATOM 715 C CA . LEU A 1 96 ? 7.242 -0.451 -27.316 1.00 96.12 96 LEU A CA 1
ATOM 716 C C . LEU A 1 96 ? 7.131 0.775 -26.411 1.00 96.12 96 LEU A C 1
ATOM 718 O O . LEU A 1 96 ? 7.993 1.043 -25.575 1.00 96.12 96 LEU A O 1
ATO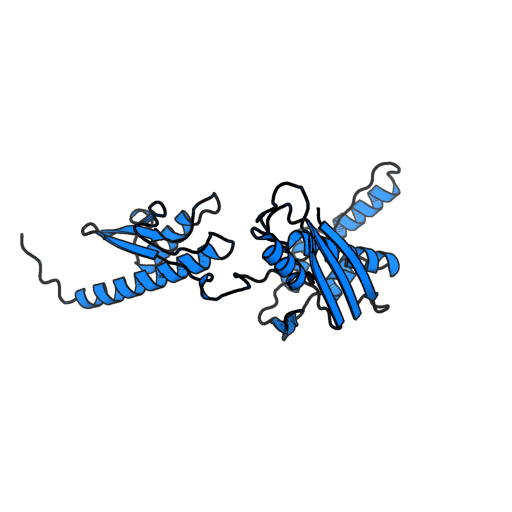M 722 N N . ASP A 1 97 ? 6.017 1.491 -26.546 1.00 94.44 97 ASP A N 1
ATOM 723 C CA . ASP A 1 97 ? 5.641 2.516 -25.581 1.00 94.44 97 ASP A CA 1
ATOM 724 C C . ASP A 1 97 ? 5.446 1.884 -24.192 1.00 94.44 97 ASP A C 1
ATOM 726 O O . ASP A 1 97 ? 4.722 0.894 -24.033 1.00 94.44 97 ASP A O 1
ATOM 730 N N . SER A 1 98 ? 6.117 2.440 -23.183 1.00 94.81 98 SER A N 1
ATOM 731 C CA . SER A 1 98 ? 6.148 1.852 -21.845 1.00 94.81 98 SER A CA 1
ATOM 732 C C . SER A 1 98 ? 4.805 1.974 -21.121 1.00 94.81 98 SER A C 1
ATOM 734 O O . SER A 1 98 ? 4.449 1.088 -20.342 1.00 94.81 98 SER A O 1
ATOM 736 N N . ASN A 1 99 ? 4.017 3.011 -21.414 1.00 94.25 99 ASN A N 1
ATOM 737 C CA . ASN A 1 99 ? 2.659 3.160 -20.902 1.00 94.25 99 ASN A CA 1
ATOM 738 C C . ASN A 1 99 ? 1.718 2.133 -21.535 1.00 94.25 99 ASN A C 1
ATOM 740 O O . ASN A 1 99 ? 0.944 1.492 -20.822 1.00 94.25 99 ASN A O 1
ATOM 744 N N . LEU A 1 100 ? 1.812 1.927 -22.852 1.00 94.00 100 LEU A N 1
ATOM 745 C CA . LEU A 1 100 ? 1.034 0.912 -23.563 1.00 94.00 100 LEU A CA 1
ATOM 746 C C . LEU A 1 100 ? 1.350 -0.493 -23.045 1.00 94.00 100 LEU A C 1
ATOM 748 O O . LEU A 1 100 ? 0.431 -1.271 -22.782 1.00 94.00 100 LEU A O 1
ATOM 752 N N . LEU A 1 101 ? 2.635 -0.813 -22.857 1.00 97.06 101 LEU A N 1
ATOM 753 C CA . LEU A 1 101 ? 3.057 -2.103 -22.317 1.00 97.06 101 LEU A CA 1
ATOM 754 C C . LEU A 1 101 ? 2.491 -2.323 -20.907 1.00 97.06 101 LEU A C 1
ATOM 756 O O . LEU A 1 101 ? 1.909 -3.375 -20.646 1.00 97.06 101 LEU A O 1
ATOM 760 N N . ARG A 1 102 ? 2.578 -1.335 -20.009 1.00 97.75 102 ARG A N 1
ATOM 761 C CA . ARG A 1 102 ? 1.977 -1.419 -18.665 1.00 97.75 102 ARG A CA 1
ATOM 762 C C . ARG A 1 102 ? 0.468 -1.620 -18.724 1.00 97.75 102 ARG A C 1
ATOM 764 O O . ARG A 1 102 ? -0.051 -2.559 -18.123 1.00 97.75 102 ARG A O 1
ATOM 771 N N . ARG A 1 103 ? -0.227 -0.798 -19.514 1.00 96.56 103 ARG A N 1
ATOM 772 C CA . ARG A 1 103 ? -1.687 -0.839 -19.679 1.00 96.56 103 ARG A CA 1
ATOM 773 C C . ARG A 1 103 ? -2.187 -2.178 -20.230 1.00 96.56 103 ARG A C 1
ATOM 775 O O . ARG A 1 103 ? -3.272 -2.615 -19.846 1.00 96.56 103 ARG A O 1
ATOM 782 N N . ARG A 1 104 ? -1.410 -2.836 -21.100 1.00 96.19 104 ARG A N 1
ATOM 783 C CA . ARG A 1 104 ? -1.707 -4.167 -21.671 1.00 96.19 104 ARG A CA 1
ATOM 784 C C . ARG A 1 104 ? -1.599 -5.301 -20.650 1.00 96.19 104 ARG A C 1
ATOM 786 O O . ARG A 1 104 ? -2.241 -6.334 -20.828 1.00 96.19 104 ARG A O 1
ATOM 793 N N . ASN A 1 105 ? -0.772 -5.115 -19.625 1.00 97.94 105 ASN A N 1
ATOM 794 C CA . ASN A 1 105 ? -0.465 -6.130 -18.622 1.00 97.94 105 ASN A CA 1
ATOM 795 C C . ASN A 1 105 ? -1.219 -5.937 -17.307 1.00 97.94 105 ASN A C 1
ATOM 797 O O . ASN A 1 105 ? -1.010 -6.733 -16.402 1.00 97.94 105 ASN A O 1
ATOM 801 N N . LEU A 1 106 ? -2.067 -4.912 -17.168 1.00 97.75 106 LEU A N 1
ATOM 802 C CA . LEU A 1 106 ? -2.891 -4.754 -15.968 1.00 97.75 106 LEU A CA 1
ATOM 803 C C . LEU A 1 106 ? -3.741 -6.006 -15.722 1.00 97.75 106 LEU A C 1
ATOM 805 O O . LEU A 1 106 ? -4.208 -6.640 -16.671 1.00 97.75 106 LEU A O 1
ATOM 809 N N . TYR A 1 107 ? -3.965 -6.318 -14.446 1.00 97.00 107 TYR A N 1
ATOM 810 C CA . TYR A 1 107 ? -5.012 -7.260 -14.057 1.00 97.00 107 TYR A CA 1
ATOM 811 C C . TYR A 1 107 ? -6.373 -6.872 -14.640 1.00 97.00 107 TYR A C 1
ATOM 813 O O . TYR A 1 107 ? -6.642 -5.702 -14.914 1.00 97.00 107 TYR A O 1
ATOM 821 N N . GLN A 1 108 ? -7.231 -7.877 -14.772 1.00 95.88 108 GLN A N 1
ATOM 822 C CA . GLN A 1 108 ? -8.638 -7.757 -15.113 1.00 95.88 108 GLN A CA 1
ATOM 823 C C . GLN A 1 108 ? -9.505 -8.410 -14.035 1.00 95.88 108 GLN A C 1
ATOM 825 O O . GLN A 1 108 ? -9.058 -9.245 -13.244 1.00 95.88 108 GLN A O 1
ATOM 830 N N . LYS A 1 109 ? -10.789 -8.053 -14.017 1.00 96.06 109 LYS A N 1
ATOM 831 C CA . LYS A 1 109 ? -11.779 -8.734 -13.179 1.00 96.06 109 LYS A CA 1
ATOM 832 C C . LYS A 1 109 ? -11.789 -10.242 -13.463 1.00 96.06 109 LYS A C 1
ATOM 834 O O . LYS A 1 109 ? -11.892 -10.655 -14.614 1.00 96.06 109 LYS A O 1
ATOM 839 N N . GLY A 1 110 ? -11.755 -11.044 -12.402 1.00 96.31 110 GLY A N 1
ATOM 840 C CA . GLY A 1 110 ? -11.714 -12.507 -12.462 1.00 96.31 110 GLY A CA 1
ATOM 841 C C . GLY A 1 110 ? -10.302 -13.091 -12.553 1.00 96.31 110 GLY A C 1
ATOM 842 O O . GLY A 1 110 ? -10.127 -14.284 -12.292 1.00 96.31 110 GLY A O 1
ATOM 843 N N . ASP A 1 111 ? -9.286 -12.270 -12.841 1.00 96.62 111 ASP A N 1
ATOM 844 C CA . ASP A 1 111 ? -7.900 -12.713 -12.742 1.00 96.62 111 ASP A CA 1
ATOM 845 C C . ASP A 1 111 ? -7.551 -13.083 -11.301 1.00 96.62 111 ASP A C 1
ATOM 847 O O . ASP A 1 111 ? -8.166 -12.638 -10.326 1.00 96.62 111 ASP A O 1
ATOM 851 N N . ARG A 1 112 ? -6.498 -13.885 -11.162 1.00 95.50 112 ARG A N 1
ATOM 852 C CA . ARG A 1 112 ? -5.935 -14.251 -9.867 1.00 95.50 112 ARG A CA 1
ATOM 853 C C . ARG A 1 112 ? -4.563 -13.628 -9.693 1.00 95.50 112 ARG A C 1
ATOM 855 O O . ARG A 1 112 ? -3.738 -13.696 -10.601 1.00 95.50 112 ARG A O 1
ATOM 862 N N . THR A 1 113 ? -4.314 -13.076 -8.509 1.00 94.75 113 THR A N 1
ATOM 863 C CA . THR A 1 113 ? -2.992 -12.582 -8.117 1.00 94.75 113 THR A CA 1
ATOM 864 C C . THR A 1 113 ? -1.971 -13.718 -8.047 1.00 94.75 113 THR A C 1
ATOM 866 O O . THR A 1 113 ? -2.321 -14.904 -8.045 1.00 94.75 113 THR A O 1
ATOM 869 N N . ILE A 1 114 ? -0.698 -13.367 -7.864 1.00 94.06 114 ILE A N 1
ATOM 870 C CA . ILE A 1 114 ? 0.376 -14.340 -7.604 1.00 94.06 114 ILE A CA 1
ATOM 871 C C . ILE A 1 114 ? 0.139 -15.172 -6.328 1.00 94.06 114 ILE A C 1
ATOM 873 O O . ILE A 1 114 ? 0.629 -16.292 -6.216 1.00 94.06 114 ILE A O 1
ATOM 877 N N . THR A 1 115 ? -0.688 -14.670 -5.403 1.00 92.19 115 THR A N 1
ATOM 878 C CA . THR A 1 115 ? -1.158 -15.376 -4.196 1.00 92.19 115 THR A CA 1
ATOM 879 C C . THR A 1 115 ? -2.468 -16.141 -4.408 1.00 92.19 115 THR A C 1
ATOM 881 O O . THR A 1 115 ? -3.054 -16.641 -3.454 1.00 92.19 115 THR A O 1
ATOM 884 N N . ARG A 1 116 ? -2.944 -16.238 -5.655 1.00 93.00 116 ARG A N 1
ATOM 885 C CA . ARG A 1 116 ? -4.195 -16.889 -6.084 1.00 93.00 116 ARG A CA 1
ATOM 886 C C . ARG A 1 116 ? -5.489 -16.233 -5.590 1.00 93.00 116 ARG A C 1
ATOM 888 O O . ARG A 1 116 ? -6.557 -16.829 -5.757 1.00 93.00 116 ARG A O 1
ATOM 895 N N . THR A 1 117 ? -5.408 -15.011 -5.065 1.00 92.50 117 THR A N 1
ATOM 896 C CA . THR A 1 117 ? -6.570 -14.201 -4.682 1.00 92.50 117 THR A CA 1
ATOM 897 C C . THR A 1 117 ? -7.257 -13.672 -5.934 1.00 92.50 117 THR A C 1
ATOM 899 O O . THR A 1 117 ? -6.603 -13.107 -6.804 1.00 92.50 117 THR A O 1
ATOM 902 N N . GLU A 1 118 ? -8.570 -13.856 -6.036 1.00 95.06 118 GLU A N 1
ATOM 903 C CA . GLU A 1 118 ? -9.359 -13.356 -7.164 1.00 95.06 118 GLU A CA 1
ATOM 904 C C . GLU A 1 118 ? -9.550 -11.834 -7.093 1.00 95.06 118 GLU A C 1
ATOM 906 O O . GLU A 1 118 ? -9.905 -11.290 -6.042 1.00 95.06 118 GLU A O 1
ATOM 911 N N . ILE A 1 119 ? -9.362 -11.155 -8.223 1.00 94.62 119 ILE A N 1
ATOM 912 C CA . ILE A 1 119 ? -9.699 -9.743 -8.403 1.00 94.62 119 ILE A CA 1
ATOM 913 C C . ILE A 1 119 ? -11.204 -9.629 -8.675 1.00 94.62 119 ILE A C 1
ATOM 915 O O . ILE A 1 119 ? -11.670 -9.844 -9.794 1.00 94.62 119 ILE A O 1
ATOM 919 N N . ARG A 1 120 ? -11.975 -9.303 -7.632 1.00 93.00 120 ARG A N 1
ATOM 920 C CA . ARG A 1 120 ? -13.448 -9.217 -7.698 1.00 93.00 120 ARG A CA 1
ATOM 921 C C . ARG A 1 120 ? -13.939 -7.904 -8.309 1.00 93.00 120 ARG A C 1
ATOM 923 O O . ARG A 1 120 ? -14.761 -7.917 -9.226 1.00 93.00 120 ARG A O 1
ATOM 930 N N . ASP 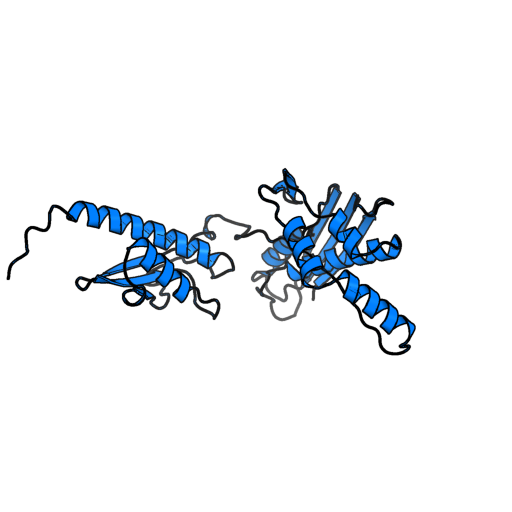A 1 121 ? -13.384 -6.800 -7.818 1.00 88.69 121 ASP A N 1
ATOM 931 C CA . ASP A 1 121 ? -13.720 -5.439 -8.225 1.00 88.69 121 ASP A CA 1
ATOM 932 C C . ASP A 1 121 ? -12.463 -4.762 -8.776 1.00 88.69 121 ASP A C 1
ATOM 934 O O . ASP A 1 121 ? -11.615 -4.281 -8.023 1.00 88.69 121 ASP A O 1
ATOM 938 N N . ASP A 1 122 ? -12.317 -4.767 -10.103 1.00 91.75 122 ASP A N 1
ATOM 939 C CA . ASP A 1 122 ? -11.198 -4.107 -10.772 1.00 91.75 122 ASP A CA 1
ATOM 940 C C . ASP A 1 122 ? -11.579 -2.698 -11.234 1.00 91.75 122 ASP A C 1
ATOM 942 O O . ASP A 1 122 ? -12.434 -2.511 -12.101 1.00 91.75 122 ASP A O 1
ATOM 946 N N . VAL A 1 123 ? -10.901 -1.702 -10.667 1.00 94.69 123 VAL A N 1
ATOM 947 C CA . VAL A 1 123 ? -10.988 -0.295 -11.083 1.00 94.69 123 VAL A CA 1
ATOM 948 C C . VAL A 1 123 ? -9.669 0.221 -11.657 1.00 94.69 123 VAL A C 1
ATOM 950 O O . VAL A 1 123 ? -9.586 1.393 -12.022 1.00 94.69 123 VAL A O 1
ATOM 953 N N . MET A 1 124 ? -8.628 -0.614 -11.755 1.00 95.75 124 MET A N 1
ATOM 954 C CA . MET A 1 124 ? -7.278 -0.167 -12.106 1.00 95.75 124 MET A CA 1
ATOM 955 C C . MET A 1 124 ? -7.225 0.409 -13.518 1.00 95.75 124 MET A C 1
ATOM 957 O O . MET A 1 124 ? -6.718 1.513 -13.696 1.00 95.75 124 MET A O 1
ATOM 961 N N . ALA A 1 125 ? -7.812 -0.277 -14.504 1.00 95.06 125 ALA A N 1
ATOM 962 C CA . ALA A 1 125 ? -7.886 0.233 -15.874 1.00 95.06 125 ALA A CA 1
ATOM 963 C C . ALA A 1 125 ? -8.628 1.580 -15.947 1.00 95.06 125 ALA A C 1
ATOM 965 O O . ALA A 1 125 ? -8.175 2.501 -16.617 1.00 95.06 125 ALA A O 1
ATOM 966 N N . THR A 1 126 ? -9.713 1.738 -15.180 1.00 96.19 126 THR A N 1
ATOM 967 C CA . THR A 1 126 ? -10.470 3.002 -15.124 1.00 96.19 126 THR A CA 1
ATOM 968 C C . THR A 1 126 ? -9.655 4.123 -14.474 1.00 96.19 126 THR A C 1
ATOM 970 O O . THR A 1 126 ? -9.639 5.249 -14.967 1.00 96.19 126 THR A O 1
ATOM 973 N N . CYS A 1 127 ? -8.962 3.837 -13.368 1.00 96.62 127 CYS A N 1
ATOM 974 C CA . CYS A 1 127 ? -8.067 4.788 -12.708 1.00 96.62 127 CYS A CA 1
ATOM 975 C C . CYS A 1 127 ? -6.912 5.199 -13.625 1.00 96.62 127 CYS A C 1
ATOM 977 O O . CYS A 1 127 ? -6.574 6.380 -13.682 1.00 96.62 127 CYS A O 1
ATOM 979 N N . TRP A 1 128 ? -6.346 4.238 -14.355 1.00 97.06 128 TRP A N 1
ATOM 980 C CA . TRP A 1 128 ? -5.290 4.465 -15.331 1.00 97.06 128 TRP A CA 1
ATOM 981 C C . TRP A 1 128 ? -5.757 5.402 -16.443 1.00 97.06 128 TRP A C 1
ATOM 983 O O . TRP A 1 128 ? -5.150 6.452 -16.651 1.00 97.06 128 TRP A O 1
ATOM 993 N N . ASP A 1 129 ? -6.862 5.066 -17.110 1.00 95.88 129 ASP A N 1
ATOM 994 C CA . ASP A 1 129 ? -7.381 5.836 -18.243 1.00 95.88 129 ASP A CA 1
ATOM 995 C C . ASP A 1 129 ? -7.742 7.265 -17.808 1.00 95.88 129 ASP A C 1
ATOM 997 O O . ASP A 1 129 ? -7.356 8.236 -18.459 1.00 95.88 129 ASP A O 1
ATOM 1001 N N . ARG A 1 130 ? -8.359 7.422 -16.626 1.00 97.38 130 ARG A N 1
ATOM 1002 C CA . ARG A 1 130 ? -8.636 8.741 -16.034 1.00 97.38 130 ARG A CA 1
ATOM 1003 C C . ARG A 1 130 ? -7.372 9.531 -15.701 1.00 97.38 130 ARG A C 1
ATOM 1005 O O . ARG A 1 130 ? -7.391 10.756 -15.810 1.00 97.38 130 ARG A O 1
ATOM 1012 N N . ALA A 1 131 ? -6.306 8.878 -15.238 1.00 96.94 131 ALA A N 1
ATOM 1013 C CA . ALA A 1 131 ? -5.043 9.546 -14.929 1.00 96.94 131 ALA A CA 1
ATOM 1014 C C . ALA A 1 131 ? -4.340 10.026 -16.208 1.00 96.94 131 ALA A C 1
ATOM 1016 O O . ALA A 1 131 ? -3.867 11.163 -16.252 1.00 96.94 131 ALA A O 1
ATOM 1017 N N . VAL A 1 132 ? -4.327 9.198 -17.256 1.00 96.75 132 VAL A N 1
ATOM 1018 C CA . VAL A 1 132 ? -3.793 9.541 -18.586 1.00 96.75 132 VAL A CA 1
ATOM 1019 C C . VAL A 1 132 ? -4.558 10.723 -19.183 1.00 96.75 132 VAL A C 1
ATOM 1021 O O . VAL A 1 132 ? -3.942 11.705 -19.596 1.00 96.75 132 VAL A O 1
ATOM 1024 N N . GLU A 1 133 ? -5.891 10.676 -19.154 1.00 97.50 133 GLU A N 1
ATOM 1025 C CA . GLU A 1 133 ? -6.748 11.745 -19.674 1.00 97.50 133 GLU A CA 1
ATOM 1026 C C . GLU A 1 133 ? -6.554 13.057 -18.899 1.00 97.50 133 GLU A C 1
ATOM 1028 O O . GLU A 1 133 ? -6.222 14.086 -19.484 1.00 97.50 133 GLU A O 1
ATOM 1033 N N . ARG A 1 134 ? -6.709 13.035 -17.567 1.00 98.00 134 ARG A N 1
ATOM 1034 C CA . ARG A 1 134 ? -6.672 14.259 -16.743 1.00 98.00 134 ARG A CA 1
ATOM 1035 C C . ARG A 1 134 ? -5.307 14.928 -16.685 1.00 98.00 134 ARG A C 1
ATOM 1037 O O . ARG A 1 134 ? -5.243 16.126 -16.430 1.00 98.00 134 ARG A O 1
ATOM 1044 N N . SER A 1 135 ? -4.233 14.167 -16.870 1.00 97.56 135 SER A N 1
ATOM 1045 C CA . SER A 1 135 ? -2.884 14.731 -16.939 1.00 97.56 135 SER A CA 1
ATOM 1046 C C . SER A 1 135 ? -2.561 15.336 -18.305 1.00 97.56 135 SER A C 1
ATOM 1048 O O . SER A 1 135 ? -1.567 16.046 -18.411 1.00 97.56 135 SER A O 1
ATOM 1050 N N . GLY A 1 136 ? -3.369 15.078 -19.344 1.00 97.44 136 GLY A N 1
ATOM 1051 C CA . GLY A 1 136 ? -3.022 15.443 -20.718 1.00 97.44 136 GLY A CA 1
ATOM 1052 C C . GLY A 1 136 ? -1.781 14.695 -21.211 1.00 97.44 136 GLY A C 1
ATOM 1053 O O . GLY A 1 136 ? -0.965 15.271 -21.929 1.00 97.44 136 GLY A O 1
ATOM 1054 N N . TYR A 1 137 ? -1.615 13.434 -20.790 1.00 96.75 137 TYR A N 1
ATOM 1055 C CA . TYR A 1 137 ? -0.383 12.661 -20.973 1.00 96.75 137 TYR A CA 1
ATOM 1056 C C . TYR A 1 137 ? 0.113 12.649 -22.424 1.00 96.75 137 TYR A C 1
ATOM 1058 O O . TYR A 1 137 ? 1.294 12.885 -22.654 1.00 96.75 137 TYR A O 1
ATOM 1066 N N . GLU A 1 138 ? -0.772 12.423 -23.399 1.00 95.44 138 GLU A N 1
ATOM 1067 C CA . GLU A 1 138 ? -0.389 12.359 -24.818 1.00 95.44 138 GLU A CA 1
ATOM 1068 C C . GLU A 1 138 ? 0.189 13.686 -25.328 1.00 95.44 138 GLU A C 1
ATOM 1070 O O . GLU A 1 138 ? 1.206 13.701 -26.024 1.00 95.44 138 GLU A O 1
ATOM 1075 N N . THR A 1 139 ? -0.403 14.812 -24.920 1.00 97.81 139 THR A N 1
ATOM 1076 C CA . THR A 1 139 ? 0.112 16.150 -25.240 1.00 97.81 139 THR A CA 1
ATOM 1077 C C . THR A 1 139 ? 1.478 16.367 -24.595 1.00 97.81 139 THR A C 1
ATOM 1079 O O . THR A 1 139 ? 2.438 16.718 -25.280 1.00 97.81 139 THR A O 1
ATOM 1082 N N . LEU A 1 140 ? 1.600 16.090 -23.292 1.00 97.75 140 LEU A N 1
ATOM 1083 C CA . LEU A 1 140 ? 2.863 16.245 -22.565 1.00 97.75 140 LEU A CA 1
ATOM 1084 C C . LEU A 1 140 ? 3.967 15.346 -23.127 1.00 97.75 140 LEU A C 1
ATOM 1086 O O . LEU A 1 140 ? 5.128 15.744 -23.168 1.00 97.75 140 LEU A O 1
ATOM 1090 N N . LYS A 1 141 ? 3.626 14.136 -23.570 1.00 96.56 141 LYS A N 1
ATOM 1091 C CA . LYS A 1 141 ? 4.571 13.215 -24.196 1.00 96.56 141 LYS A CA 1
ATOM 1092 C C . LYS A 1 141 ? 5.128 13.797 -25.497 1.00 96.56 141 LYS A C 1
ATOM 1094 O O . LYS A 1 141 ? 6.345 13.805 -25.671 1.00 96.56 141 LYS A O 1
ATOM 1099 N N . ALA A 1 142 ? 4.274 14.342 -26.365 1.00 97.12 142 ALA A N 1
ATOM 1100 C CA . ALA A 1 142 ? 4.723 15.010 -27.588 1.00 97.12 142 ALA A CA 1
ATOM 1101 C C . ALA A 1 142 ? 5.642 16.210 -27.283 1.00 97.12 142 ALA A C 1
ATOM 1103 O O . ALA A 1 142 ? 6.706 16.348 -27.889 1.00 97.12 142 ALA A O 1
ATOM 1104 N N . GLU A 1 143 ? 5.290 17.025 -26.284 1.00 98.06 143 GLU A N 1
ATOM 1105 C CA . GLU A 1 143 ? 6.119 18.149 -25.829 1.00 98.06 143 GLU A CA 1
ATOM 1106 C C . GLU A 1 143 ? 7.479 17.698 -25.273 1.00 98.06 143 GLU A C 1
ATOM 1108 O O . GLU A 1 143 ? 8.506 18.335 -25.526 1.00 98.06 143 GLU A O 1
ATOM 1113 N N . VAL A 1 144 ? 7.510 16.596 -24.515 1.00 98.06 144 VAL A N 1
ATOM 1114 C CA . VAL A 1 144 ? 8.747 15.990 -24.001 1.00 98.06 144 VAL A CA 1
ATOM 1115 C C . VAL A 1 144 ? 9.637 15.531 -25.153 1.00 98.06 144 VAL A C 1
ATOM 1117 O O . VAL A 1 144 ? 10.840 15.810 -25.132 1.00 98.06 144 VAL A O 1
ATOM 1120 N N . ASP A 1 145 ? 9.071 14.884 -26.170 1.00 96.75 145 ASP A N 1
ATOM 1121 C CA . ASP A 1 145 ? 9.820 14.425 -27.340 1.00 96.75 145 ASP A CA 1
ATOM 1122 C C . ASP A 1 145 ? 10.412 15.600 -28.135 1.00 96.75 145 ASP A C 1
ATOM 1124 O O . ASP A 1 145 ? 11.594 15.576 -28.494 1.00 96.75 145 ASP A O 1
ATOM 1128 N N . ASP A 1 146 ? 9.637 16.662 -28.360 1.00 98.12 146 ASP A N 1
ATOM 1129 C CA . ASP A 1 146 ? 10.098 17.876 -29.048 1.00 98.12 146 ASP A CA 1
ATOM 1130 C C . ASP A 1 146 ? 11.179 18.624 -28.261 1.00 98.12 146 ASP A C 1
ATOM 1132 O O . ASP A 1 146 ? 12.205 19.045 -28.820 1.00 98.12 146 ASP A O 1
ATOM 1136 N N . PHE A 1 147 ? 11.012 18.730 -26.941 1.00 98.62 147 PHE A N 1
ATOM 1137 C CA . PHE A 1 147 ? 12.035 19.281 -26.058 1.00 98.62 147 PHE A CA 1
ATOM 1138 C C . PHE A 1 147 ? 13.329 18.462 -26.155 1.00 98.62 147 PHE A C 1
ATOM 1140 O O . PHE A 1 147 ? 14.416 19.011 -26.349 1.00 98.62 147 PHE A O 1
ATOM 1147 N N . ASN A 1 148 ? 13.220 17.135 -26.091 1.00 98.31 148 ASN A N 1
ATOM 1148 C CA . ASN A 1 148 ? 14.362 16.228 -26.123 1.00 98.31 148 ASN A CA 1
ATOM 1149 C C . ASN A 1 148 ? 15.082 16.212 -27.478 1.00 98.31 148 ASN A C 1
ATOM 1151 O O . ASN A 1 148 ? 16.290 15.967 -27.501 1.00 98.31 148 ASN A O 1
ATOM 1155 N N . ARG A 1 149 ? 14.400 16.496 -28.594 1.00 98.00 149 ARG A N 1
ATOM 1156 C CA . ARG A 1 149 ? 15.033 16.657 -29.917 1.00 98.00 149 ARG A CA 1
ATOM 1157 C C . ARG A 1 149 ? 15.924 17.898 -29.995 1.00 98.00 149 ARG A C 1
ATOM 1159 O O . ARG A 1 149 ? 16.985 17.848 -30.612 1.00 98.00 149 ARG A O 1
ATOM 1166 N N . SER A 1 150 ? 15.512 18.990 -29.357 1.00 97.19 150 SER A N 1
ATOM 1167 C CA . SER A 1 150 ? 16.176 20.301 -29.445 1.00 97.19 150 SER A CA 1
ATOM 1168 C C . SER A 1 150 ? 17.204 20.569 -28.337 1.00 97.19 150 SER A C 1
ATOM 1170 O O . SER A 1 150 ? 18.085 21.410 -28.509 1.00 97.19 150 SER A O 1
ATOM 1172 N N . HIS A 1 151 ? 17.157 19.835 -27.219 1.00 98.06 151 HIS A N 1
ATOM 1173 C CA . HIS A 1 151 ? 18.032 20.062 -26.064 1.00 98.06 151 HIS A CA 1
ATOM 1174 C C . HIS A 1 151 ? 19.055 18.934 -25.894 1.00 98.06 151 HIS A C 1
ATOM 1176 O O . HIS A 1 151 ? 18.721 17.810 -25.522 1.00 98.06 151 HIS A O 1
ATOM 1182 N N . LYS A 1 152 ? 20.339 19.219 -26.154 1.00 97.31 152 LYS A N 1
ATOM 1183 C CA . LYS A 1 152 ? 21.415 18.208 -26.109 1.00 97.31 152 LYS A CA 1
ATOM 1184 C C . LYS A 1 152 ? 21.757 17.741 -24.689 1.00 97.31 152 LYS A C 1
ATOM 1186 O O . LYS A 1 152 ? 21.909 16.543 -24.475 1.00 97.31 152 LYS A O 1
ATOM 1191 N N . TYR A 1 153 ? 21.882 18.673 -23.743 1.00 98.06 153 TYR A N 1
ATOM 1192 C CA . TYR A 1 153 ? 22.405 18.410 -22.389 1.00 98.06 153 TYR A CA 1
ATOM 1193 C C . TYR A 1 153 ? 21.332 18.362 -21.297 1.00 98.06 153 TYR A C 1
ATOM 1195 O O . TYR A 1 153 ? 21.636 18.098 -20.138 1.00 98.06 153 TYR A O 1
ATOM 1203 N N . THR A 1 154 ? 20.076 18.608 -21.655 1.00 98.31 154 THR A N 1
ATOM 1204 C CA . THR A 1 154 ? 18.946 18.572 -20.729 1.00 98.31 154 THR A CA 1
ATOM 1205 C C . THR A 1 154 ? 17.842 17.777 -21.385 1.00 98.31 154 THR A C 1
ATOM 1207 O O . THR A 1 154 ? 17.494 18.044 -22.532 1.00 98.31 154 THR A O 1
ATOM 1210 N N . LYS A 1 155 ? 17.307 16.797 -20.663 1.00 98.31 155 LYS A N 1
ATOM 1211 C CA . LYS A 1 155 ? 16.209 15.955 -21.126 1.00 98.31 155 LYS A CA 1
ATOM 1212 C C . LYS A 1 155 ? 15.055 16.023 -20.138 1.00 98.31 155 LYS A C 1
ATOM 1214 O O . LYS A 1 155 ? 15.261 16.291 -18.955 1.00 98.31 155 LYS A O 1
ATOM 1219 N N . ARG A 1 156 ? 13.852 15.776 -20.636 1.00 98.25 156 ARG A N 1
ATOM 1220 C CA . ARG A 1 156 ? 12.632 15.582 -19.854 1.00 98.25 156 ARG A CA 1
ATOM 1221 C C . ARG A 1 156 ? 12.161 14.142 -20.007 1.00 98.25 156 ARG A C 1
ATOM 1223 O O . ARG A 1 156 ? 12.475 13.486 -20.999 1.00 98.25 156 ARG A O 1
ATOM 1230 N N . GLY A 1 157 ? 11.410 13.673 -19.023 1.00 95.69 157 GLY A N 1
ATOM 1231 C CA . GLY A 1 157 ? 10.763 12.371 -19.038 1.00 95.69 157 GLY A CA 1
ATOM 1232 C C . GLY A 1 157 ? 9.365 12.484 -18.453 1.00 95.69 157 GLY A C 1
ATOM 1233 O O . GLY A 1 157 ? 9.099 13.359 -17.628 1.00 95.69 157 GLY A O 1
ATOM 1234 N N . ILE A 1 158 ? 8.486 11.598 -18.894 1.00 96.12 158 ILE A N 1
ATOM 1235 C CA . ILE A 1 158 ? 7.129 11.453 -18.383 1.00 96.12 158 ILE A CA 1
ATOM 1236 C C . ILE A 1 158 ? 6.820 9.961 -18.275 1.00 96.12 158 ILE A C 1
ATOM 1238 O O . ILE A 1 158 ? 7.244 9.177 -19.121 1.00 96.12 158 ILE A O 1
ATOM 1242 N N . ALA A 1 159 ? 6.109 9.563 -17.224 1.00 94.00 159 ALA A N 1
ATOM 1243 C CA . ALA A 1 159 ? 5.738 8.175 -16.980 1.00 94.00 159 ALA A CA 1
ATOM 1244 C C . ALA A 1 159 ? 4.401 8.101 -16.237 1.00 94.00 159 ALA A C 1
ATOM 1246 O O . ALA A 1 159 ? 4.059 9.010 -15.477 1.00 94.00 159 ALA A O 1
ATOM 1247 N N . VAL A 1 160 ? 3.673 7.002 -16.435 1.00 94.62 160 VAL A N 1
ATOM 1248 C CA . VAL A 1 160 ? 2.525 6.613 -15.610 1.00 94.62 160 VAL A CA 1
ATOM 1249 C C . VAL A 1 160 ? 2.830 5.248 -15.005 1.00 94.62 160 VAL A C 1
ATOM 1251 O O . VAL A 1 160 ? 3.353 4.360 -15.675 1.00 94.62 160 VAL A O 1
ATOM 1254 N N . ALA A 1 161 ? 2.512 5.089 -13.724 1.00 93.19 161 ALA A N 1
ATOM 1255 C CA . ALA A 1 161 ? 2.662 3.832 -13.007 1.00 93.19 1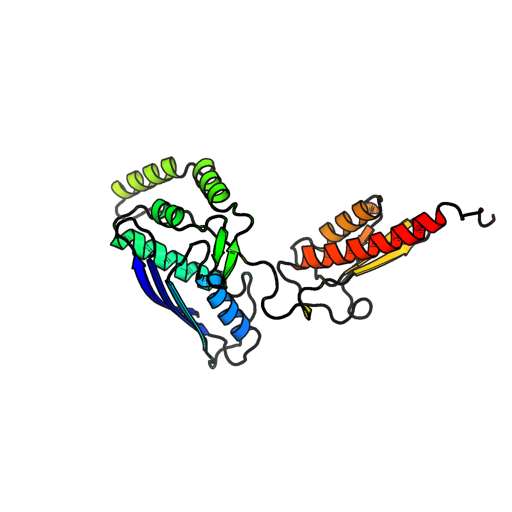61 ALA A CA 1
ATOM 1256 C C . ALA A 1 161 ? 1.370 3.514 -12.254 1.00 93.19 161 ALA A C 1
ATOM 1258 O O . ALA A 1 161 ? 0.688 4.409 -11.747 1.00 93.19 161 ALA A O 1
ATOM 1259 N N . GLY A 1 162 ? 1.047 2.227 -12.183 1.00 92.44 162 GLY A N 1
ATOM 1260 C CA . GLY A 1 162 ? -0.107 1.713 -11.459 1.00 92.44 162 GLY A CA 1
ATOM 1261 C C . GLY A 1 162 ? 0.324 1.087 -10.139 1.00 92.44 162 GLY A C 1
ATOM 1262 O O . GLY A 1 162 ? 1.474 0.694 -9.954 1.00 92.44 162 GLY A O 1
ATOM 1263 N N . SER A 1 163 ? -0.603 0.986 -9.189 1.00 92.19 163 SER A N 1
ATOM 1264 C CA . SER A 1 163 ? -0.311 0.342 -7.911 1.00 92.19 163 SER A CA 1
ATOM 1265 C C . SER A 1 163 ? -1.555 -0.303 -7.321 1.00 92.19 163 SER A C 1
ATOM 1267 O O . SER A 1 163 ? -2.485 0.393 -6.923 1.00 92.19 163 SER A O 1
ATOM 1269 N N . LYS A 1 164 ? -1.558 -1.634 -7.202 1.00 92.44 164 LYS A N 1
ATOM 1270 C CA . LYS A 1 164 ? -2.545 -2.383 -6.409 1.00 92.44 164 LYS A CA 1
ATOM 1271 C C . LYS A 1 164 ? -1.931 -2.693 -5.045 1.00 92.44 164 LYS A C 1
ATOM 1273 O O . LYS A 1 164 ? -0.739 -2.966 -4.923 1.00 92.44 164 LYS A O 1
ATOM 1278 N N . GLY A 1 165 ? -2.704 -2.551 -3.974 1.00 81.38 165 GLY A N 1
ATOM 1279 C CA . GLY A 1 165 ? -2.297 -2.937 -2.622 1.00 81.38 165 GLY A CA 1
ATOM 1280 C C . GLY A 1 165 ? -3.314 -3.890 -2.024 1.00 81.38 165 GLY A C 1
ATOM 1281 O O . GLY A 1 165 ? -4.510 -3.652 -2.153 1.00 81.38 165 GLY A O 1
ATOM 1282 N N . ASN A 1 166 ? -2.837 -4.942 -1.364 1.00 80.31 166 ASN A N 1
ATOM 1283 C CA . ASN A 1 166 ? -3.694 -5.736 -0.496 1.00 80.31 166 ASN A CA 1
ATOM 1284 C C . ASN A 1 166 ? -3.869 -4.964 0.817 1.00 80.31 166 ASN A C 1
ATOM 1286 O O . ASN A 1 166 ? -2.893 -4.443 1.360 1.00 80.31 166 ASN A O 1
ATOM 1290 N N . MET A 1 167 ? -5.105 -4.863 1.295 1.00 83.12 167 MET A N 1
ATOM 1291 C CA . MET A 1 167 ? -5.413 -4.237 2.578 1.00 83.12 167 MET A CA 1
ATOM 1292 C C . MET A 1 167 ? -5.431 -5.313 3.665 1.00 83.12 167 MET A C 1
ATOM 1294 O O . MET A 1 167 ? -6.028 -6.368 3.469 1.00 83.12 167 MET A O 1
ATOM 1298 N N . GLY A 1 168 ? -4.795 -5.033 4.802 1.00 84.81 168 GLY A N 1
ATOM 1299 C CA . GLY A 1 168 ? -4.781 -5.913 5.971 1.00 84.81 168 GLY A CA 1
ATOM 1300 C C . GLY A 1 168 ? -3.393 -6.441 6.310 1.00 84.81 168 GLY A C 1
ATOM 1301 O O . GLY A 1 168 ? -2.430 -6.284 5.557 1.00 84.81 168 GLY A O 1
ATOM 1302 N N . PHE A 1 169 ? -3.290 -7.062 7.477 1.00 84.38 169 PHE A N 1
ATOM 1303 C CA . PHE A 1 169 ? -2.094 -7.779 7.887 1.00 84.38 169 PHE A CA 1
ATOM 1304 C C . PHE A 1 169 ? -2.108 -9.199 7.313 1.00 84.38 169 PHE A C 1
ATOM 1306 O O . PHE A 1 169 ? -3.107 -9.904 7.419 1.00 84.38 169 PHE A O 1
ATOM 1313 N N . ILE A 1 170 ? -0.984 -9.632 6.740 1.00 77.62 170 ILE A N 1
ATOM 1314 C CA . ILE A 1 170 ? -0.885 -10.891 5.982 1.00 77.62 170 ILE A CA 1
ATOM 1315 C C . ILE A 1 170 ? -1.011 -12.143 6.866 1.00 77.62 170 ILE A C 1
ATOM 1317 O O . ILE A 1 170 ? -1.511 -13.162 6.402 1.00 77.62 170 ILE A O 1
ATOM 1321 N N . LYS A 1 171 ? -0.537 -12.097 8.119 1.00 66.62 171 LYS A N 1
ATOM 1322 C CA . LYS A 1 171 ? -0.242 -13.323 8.881 1.00 66.62 171 LYS A CA 1
ATOM 1323 C C . LYS A 1 171 ? -1.379 -13.889 9.717 1.00 66.62 171 LYS A C 1
ATOM 1325 O O . LYS A 1 171 ? -1.444 -15.104 9.857 1.00 66.62 171 LYS A O 1
ATOM 1330 N N . THR A 1 172 ? -2.209 -13.054 10.339 1.00 68.38 172 THR A N 1
ATOM 1331 C CA . THR A 1 172 ? -3.208 -13.546 11.300 1.00 68.38 172 THR A CA 1
ATOM 1332 C C . THR A 1 172 ? -4.438 -12.652 11.364 1.00 68.38 172 THR A C 1
ATOM 1334 O O . THR A 1 172 ? -4.341 -11.426 11.278 1.00 68.38 172 THR A O 1
ATOM 1337 N N . ASP A 1 173 ? -5.593 -13.272 11.586 1.00 72.38 173 ASP A N 1
ATOM 1338 C CA . ASP A 1 173 ? -6.832 -12.559 11.907 1.00 72.38 173 ASP A CA 1
ATOM 1339 C C . ASP A 1 173 ? -6.731 -11.840 13.263 1.00 72.38 173 ASP A C 1
ATOM 1341 O O . ASP A 1 173 ? -7.345 -10.794 13.460 1.00 72.38 173 ASP A O 1
ATOM 1345 N N . ASP A 1 174 ? -5.876 -12.331 14.168 1.00 80.62 174 ASP A N 1
ATOM 1346 C CA . ASP A 1 174 ? -5.698 -11.783 15.517 1.00 80.62 174 ASP A CA 1
ATOM 1347 C C . ASP A 1 174 ? -5.270 -10.312 15.536 1.00 80.62 174 ASP A C 1
ATOM 1349 O O . ASP A 1 174 ? -5.639 -9.578 16.456 1.00 80.62 174 ASP A O 1
ATOM 1353 N N . ILE A 1 175 ? -4.505 -9.868 14.535 1.00 86.62 175 ILE A N 1
ATOM 1354 C CA . ILE A 1 175 ? -4.060 -8.471 14.409 1.00 86.62 175 ILE A CA 1
ATOM 1355 C C . ILE A 1 175 ? -4.924 -7.653 13.442 1.00 86.62 175 ILE A C 1
ATOM 1357 O O . ILE A 1 175 ? -4.858 -6.425 13.457 1.00 86.62 175 ILE A O 1
ATOM 1361 N N . ASN A 1 176 ? -5.789 -8.299 12.654 1.00 91.25 176 ASN A N 1
ATOM 1362 C CA . ASN A 1 176 ? -6.801 -7.642 11.822 1.00 91.25 176 ASN A CA 1
ATOM 1363 C C . ASN A 1 176 ? -8.072 -7.345 12.636 1.00 91.25 176 ASN A C 1
ATOM 1365 O O . ASN A 1 176 ? -9.184 -7.700 12.249 1.00 91.25 176 ASN A O 1
ATOM 1369 N N . ARG A 1 177 ? -7.912 -6.678 13.783 1.00 91.81 177 ARG A N 1
ATOM 1370 C CA . ARG A 1 177 ? -9.021 -6.299 14.667 1.00 91.81 177 ARG A CA 1
ATOM 1371 C C . ARG A 1 177 ? -8.911 -4.857 15.135 1.00 91.81 177 ARG A C 1
ATOM 1373 O O . ARG A 1 177 ? -7.818 -4.332 15.312 1.00 91.81 177 ARG A O 1
ATOM 1380 N N . GLY A 1 178 ? -10.052 -4.227 15.366 1.00 94.00 178 GLY A N 1
ATOM 1381 C CA . GLY A 1 178 ? -10.139 -2.956 16.073 1.00 94.00 178 GLY A CA 1
ATOM 1382 C C . GLY A 1 178 ? -10.820 -3.164 17.412 1.00 94.00 178 GLY A C 1
ATOM 1383 O O . GLY A 1 178 ? -11.594 -4.105 17.588 1.00 94.00 178 GLY A O 1
ATOM 1384 N N . LEU A 1 179 ? -10.524 -2.288 18.359 1.00 96.19 179 LEU A N 1
ATOM 1385 C CA . LEU A 1 179 ? -11.201 -2.244 19.643 1.00 96.19 179 LEU A CA 1
ATOM 1386 C C . LEU A 1 179 ? -11.664 -0.813 19.901 1.00 96.19 179 LEU A C 1
ATOM 1388 O O . LEU A 1 179 ? -10.960 0.140 19.563 1.00 96.19 179 LEU A O 1
ATOM 1392 N N . ALA A 1 180 ? -12.837 -0.684 20.509 1.00 97.50 180 ALA A N 1
ATOM 1393 C CA . ALA A 1 180 ? -13.423 0.589 20.887 1.00 97.50 180 ALA A CA 1
ATOM 1394 C C . ALA A 1 180 ? -14.152 0.459 22.229 1.00 97.50 180 ALA A C 1
ATOM 1396 O O . ALA A 1 180 ? -14.727 -0.589 22.532 1.00 97.50 180 ALA A O 1
ATOM 1397 N N . LEU A 1 181 ? -14.130 1.533 23.009 1.00 97.88 181 LEU A N 1
ATOM 1398 C CA . LEU A 1 181 ? -14.890 1.718 24.238 1.00 97.88 181 LEU A CA 1
ATOM 1399 C C . LEU A 1 181 ? -15.620 3.054 24.123 1.00 97.88 181 LEU A C 1
ATOM 1401 O O . LEU A 1 181 ? -14.990 4.074 23.853 1.00 97.88 181 LEU A O 1
ATOM 1405 N N . ILE A 1 182 ? -16.939 3.036 24.300 1.00 97.81 182 ILE A N 1
ATOM 1406 C CA . ILE A 1 182 ? -17.791 4.218 24.149 1.00 97.81 182 ILE A CA 1
ATOM 1407 C C . ILE A 1 182 ? -18.596 4.395 25.425 1.00 97.81 182 ILE A C 1
ATOM 1409 O O . ILE A 1 182 ? -19.275 3.460 25.855 1.00 97.81 182 ILE A O 1
ATOM 1413 N N . HIS A 1 183 ? -18.524 5.580 26.025 1.00 96.75 183 HIS A N 1
ATOM 1414 C CA . HIS A 1 183 ? -19.359 5.959 27.159 1.00 96.75 183 HIS A CA 1
ATOM 1415 C C . HIS A 1 183 ? -20.306 7.080 26.737 1.00 96.75 183 HIS A C 1
ATOM 1417 O O . HIS A 1 183 ? -19.874 8.079 26.166 1.00 96.75 183 HIS A O 1
ATOM 1423 N N . VAL A 1 184 ? -21.590 6.922 27.054 1.00 95.50 184 VAL A N 1
ATOM 1424 C CA . VAL A 1 184 ? -22.602 7.971 26.890 1.00 95.50 184 VAL A CA 1
ATOM 1425 C C . VAL A 1 184 ? -22.940 8.515 28.270 1.00 95.50 184 VAL A C 1
ATOM 1427 O O . VAL A 1 184 ? -23.355 7.771 29.163 1.00 95.50 184 VAL A O 1
ATOM 1430 N N . GLN A 1 185 ? -22.736 9.812 28.449 1.00 93.75 185 GLN A N 1
ATOM 1431 C CA . GLN A 1 185 ? -22.971 10.510 29.703 1.00 93.75 185 GLN A CA 1
ATOM 1432 C C . GLN A 1 185 ? -24.442 10.935 29.819 1.00 93.75 185 GLN A C 1
ATOM 1434 O O . GLN A 1 185 ? -25.205 10.925 28.853 1.00 93.75 185 GLN A O 1
ATOM 1439 N N . ARG A 1 186 ? -24.871 11.333 31.024 1.00 90.06 186 ARG A N 1
ATOM 1440 C CA . ARG A 1 186 ? -26.266 11.758 31.263 1.00 90.06 186 ARG A CA 1
ATOM 1441 C C . ARG A 1 186 ? -26.650 13.055 30.549 1.00 90.06 186 ARG A C 1
ATOM 1443 O O . ARG A 1 186 ? -27.832 13.278 30.324 1.00 90.06 186 ARG A O 1
ATOM 1450 N N . ASP A 1 187 ? -25.674 13.897 30.230 1.00 90.25 187 ASP A N 1
ATOM 1451 C CA . ASP A 1 187 ? -25.847 15.124 29.446 1.00 90.25 187 ASP A CA 1
ATOM 1452 C C . ASP A 1 187 ? -25.782 14.874 27.927 1.00 90.25 187 ASP A C 1
ATOM 1454 O O . ASP A 1 187 ? -25.721 15.823 27.152 1.00 90.25 187 ASP A O 1
ATOM 1458 N N . ALA A 1 188 ? -25.811 13.601 27.510 1.00 87.12 188 ALA A N 1
ATOM 1459 C CA . ALA A 1 188 ? -25.703 13.139 26.129 1.00 87.12 188 ALA A CA 1
ATOM 1460 C C . ALA A 1 188 ? -24.351 13.417 25.444 1.00 87.12 188 ALA A C 1
ATOM 1462 O O . ALA A 1 188 ? -24.227 13.193 24.238 1.00 87.12 188 ALA A O 1
ATOM 1463 N N . THR A 1 189 ? -23.321 13.837 26.189 1.00 94.50 189 THR A N 1
ATOM 1464 C CA . THR A 1 189 ? -21.944 13.828 25.677 1.00 94.50 189 THR A CA 1
ATOM 1465 C C . THR A 1 189 ? -21.429 12.393 25.562 1.00 94.50 189 THR A C 1
ATOM 1467 O O . THR A 1 189 ? -21.795 11.509 26.346 1.00 94.50 189 THR A O 1
ATOM 1470 N N . VAL A 1 190 ? -20.595 12.138 24.557 1.00 97.75 190 VAL A N 1
ATOM 1471 C CA . VAL A 1 190 ? -20.079 10.807 24.231 1.00 97.75 190 VAL A CA 1
ATOM 1472 C C . VAL A 1 190 ? -18.563 10.840 24.271 1.00 97.75 190 VAL A C 1
ATOM 1474 O O . VAL A 1 190 ? -17.946 11.604 23.534 1.00 97.75 190 VAL A O 1
ATOM 1477 N N . SER A 1 191 ? -17.951 9.981 25.084 1.00 97.94 191 SER A N 1
ATOM 1478 C CA . SER A 1 191 ? -16.505 9.771 25.046 1.00 97.94 191 SER A CA 1
ATOM 1479 C C . SER A 1 191 ? -16.165 8.461 24.349 1.00 97.94 191 SER A C 1
ATOM 1481 O O . SER A 1 191 ? -16.793 7.423 24.571 1.00 97.94 191 SER A O 1
ATOM 1483 N N . VAL A 1 192 ? -15.163 8.519 23.477 1.00 98.25 192 VAL A N 1
ATOM 1484 C CA . VAL A 1 192 ? -14.716 7.398 22.650 1.00 98.25 192 VAL A CA 1
ATOM 1485 C C . VAL A 1 192 ? -13.243 7.139 22.930 1.00 98.25 192 VAL A C 1
ATOM 1487 O O . VAL A 1 192 ? -12.409 8.041 22.865 1.00 98.25 192 VAL A O 1
ATOM 1490 N N . ASN A 1 193 ? -12.904 5.889 23.218 1.00 98.00 193 ASN A N 1
ATOM 1491 C CA . ASN A 1 193 ? -11.537 5.385 23.200 1.00 98.00 193 ASN A CA 1
ATOM 1492 C C . ASN A 1 193 ? -11.439 4.305 22.118 1.00 98.00 193 ASN A C 1
ATOM 1494 O O . ASN A 1 193 ? -12.370 3.516 21.949 1.00 98.00 193 ASN A O 1
ATOM 1498 N N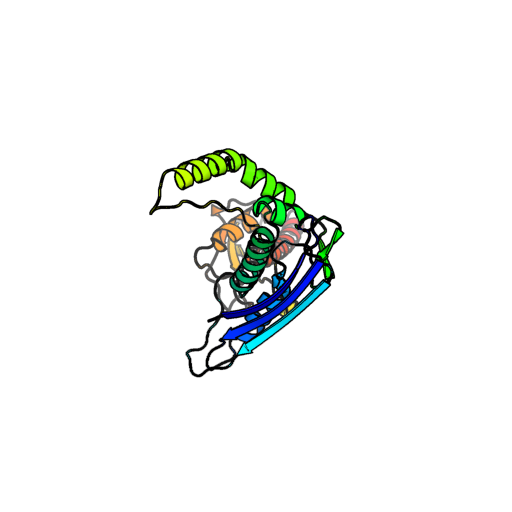 . HIS A 1 194 ? -10.331 4.247 21.383 1.00 97.81 194 HIS A N 1
ATOM 1499 C CA . HIS A 1 194 ? -10.124 3.218 20.364 1.00 97.81 194 HIS A CA 1
ATOM 1500 C C . HIS A 1 194 ? -8.667 2.772 20.257 1.00 97.81 194 HIS A C 1
ATOM 1502 O O . HIS A 1 194 ? -7.741 3.489 20.634 1.00 97.81 194 HIS A O 1
ATOM 1508 N N . SER A 1 195 ? -8.461 1.592 19.668 1.00 96.69 195 SER A N 1
ATOM 1509 C CA . SER A 1 195 ? -7.148 0.952 19.527 1.00 96.69 195 SER A CA 1
ATOM 1510 C C . SER A 1 195 ? -6.166 1.659 18.588 1.00 96.69 195 SER A C 1
ATOM 1512 O O . SER A 1 195 ? -4.970 1.390 18.654 1.00 96.69 195 SER A O 1
ATOM 1514 N N . GLY A 1 196 ? -6.655 2.505 17.678 1.00 96.62 196 GLY A N 1
ATOM 1515 C CA . GLY A 1 196 ? -5.815 3.241 16.733 1.00 96.62 196 GLY A CA 1
ATOM 1516 C C . GLY A 1 196 ? -5.130 4.456 17.362 1.00 96.62 196 GLY A C 1
ATOM 1517 O O . GLY A 1 196 ? -5.728 5.123 18.192 1.00 96.62 196 GLY A O 1
ATOM 1518 N N . ILE A 1 197 ? -3.907 4.760 16.934 1.00 97.44 197 ILE A N 1
ATOM 1519 C CA . ILE A 1 197 ? -3.090 5.885 17.404 1.00 97.44 197 ILE A CA 1
ATOM 1520 C C . ILE A 1 197 ? -3.134 7.018 16.381 1.00 97.44 197 ILE A C 1
ATOM 1522 O O . ILE A 1 197 ? -2.838 6.804 15.203 1.00 97.44 197 ILE A O 1
ATOM 1526 N N . GLU A 1 198 ? -3.454 8.231 16.823 1.00 97.25 198 GLU A N 1
ATOM 1527 C CA . GLU A 1 198 ? -3.321 9.434 16.000 1.00 97.25 198 GLU A CA 1
ATOM 1528 C C . GLU A 1 198 ? -1.844 9.799 15.804 1.00 97.25 198 GLU A C 1
ATOM 1530 O O . GLU A 1 198 ? -1.090 9.964 16.760 1.00 97.25 198 GLU A O 1
ATOM 1535 N N . MET A 1 199 ? -1.427 9.920 14.547 1.00 97.00 199 MET A N 1
ATOM 1536 C CA . MET A 1 199 ? -0.065 10.290 14.149 1.00 97.00 199 MET A CA 1
ATOM 1537 C C . MET A 1 199 ? -0.056 11.215 12.919 1.00 97.00 199 MET A C 1
ATOM 1539 O O . MET A 1 199 ? 0.929 11.277 12.182 1.00 97.00 199 MET A O 1
ATOM 1543 N N . GLY A 1 200 ? -1.161 11.933 12.688 1.00 97.31 200 GLY A N 1
ATOM 1544 C CA . GLY A 1 200 ? -1.356 12.912 11.616 1.00 97.31 200 GLY A CA 1
ATOM 1545 C C . GLY A 1 200 ? -2.254 12.434 10.471 1.00 97.31 200 GLY A C 1
ATOM 1546 O O . GLY A 1 200 ? -2.517 13.198 9.544 1.00 97.31 200 GLY A O 1
ATOM 1547 N N . GLN A 1 201 ? -2.728 11.186 10.501 1.00 96.69 201 GLN A N 1
ATOM 1548 C CA . GLN A 1 201 ? -3.644 10.631 9.499 1.00 96.69 201 GLN A CA 1
ATOM 1549 C C . GLN A 1 201 ? -5.112 11.013 9.738 1.00 96.69 201 GLN A C 1
ATOM 1551 O O . GLN A 1 201 ? -5.938 10.781 8.851 1.00 96.69 201 GLN A O 1
ATOM 1556 N N . GLY A 1 202 ? -5.442 11.577 10.906 1.00 97.56 202 GLY A N 1
ATOM 1557 C CA . GLY A 1 202 ? -6.794 12.016 11.252 1.00 97.56 202 GLY A CA 1
ATOM 1558 C C . GLY A 1 202 ? -7.727 10.863 11.617 1.00 97.56 202 GLY A C 1
ATOM 1559 O O . GLY A 1 202 ? -8.903 10.886 11.248 1.00 97.56 202 GLY A O 1
ATOM 1560 N N . ILE A 1 203 ? -7.215 9.830 12.293 1.00 97.88 203 ILE A N 1
ATOM 1561 C CA . ILE A 1 203 ? -8.046 8.710 12.748 1.00 97.88 203 ILE A CA 1
ATOM 1562 C C . ILE A 1 203 ? -9.045 9.179 13.806 1.00 97.88 203 ILE A C 1
ATOM 1564 O O . ILE A 1 203 ? -10.220 8.849 13.679 1.00 97.88 203 ILE A O 1
ATOM 1568 N N . ASN A 1 204 ? -8.638 10.030 14.754 1.00 98.25 204 ASN A N 1
ATOM 1569 C CA . ASN A 1 204 ? -9.535 10.503 15.814 1.00 98.25 204 ASN A CA 1
ATOM 1570 C C . ASN A 1 204 ? -10.703 11.304 15.221 1.00 98.25 204 ASN A C 1
ATOM 1572 O O . ASN A 1 204 ? -11.858 11.078 15.572 1.00 98.25 204 ASN A O 1
ATOM 1576 N N . THR A 1 205 ? -10.429 12.164 14.234 1.00 98.19 205 THR A N 1
ATOM 1577 C CA . THR A 1 205 ? -11.466 12.916 13.511 1.00 98.19 205 THR A CA 1
ATOM 1578 C C . THR A 1 205 ? -12.485 11.990 12.852 1.00 98.19 205 THR A C 1
ATOM 1580 O O . THR A 1 205 ? -13.690 12.209 12.965 1.00 98.19 205 THR A O 1
ATOM 1583 N N . ARG A 1 206 ? -12.019 10.929 12.182 1.00 98.06 206 ARG A N 1
ATOM 1584 C CA . ARG A 1 206 ? -12.908 9.957 11.533 1.00 98.06 206 ARG A CA 1
ATOM 1585 C C . ARG A 1 206 ? -13.718 9.164 12.551 1.00 98.06 206 ARG A C 1
ATOM 1587 O O . ARG A 1 206 ? -14.897 8.929 12.324 1.00 98.06 206 ARG A O 1
ATOM 1594 N N . MET A 1 207 ? -13.114 8.766 13.667 1.00 98.50 207 MET A N 1
ATOM 1595 C CA . MET A 1 207 ? -13.807 8.016 14.717 1.00 98.50 207 MET A CA 1
ATOM 1596 C C . MET A 1 207 ? -14.887 8.863 15.404 1.00 98.50 207 MET A C 1
ATOM 1598 O O . MET A 1 207 ? -15.970 8.345 15.678 1.00 98.50 207 MET A O 1
ATOM 1602 N N . ALA A 1 208 ? -14.656 10.168 15.587 1.00 98.56 208 ALA A N 1
ATOM 1603 C CA . ALA A 1 208 ? -15.682 11.101 16.054 1.00 98.56 208 ALA A CA 1
ATOM 1604 C C . ALA A 1 208 ? -16.867 11.177 15.075 1.00 98.56 208 ALA A C 1
ATOM 1606 O O . ALA A 1 208 ? -18.016 11.040 15.485 1.00 98.56 208 ALA A O 1
ATOM 1607 N N . GLN A 1 209 ? -16.587 11.324 13.774 1.00 98.56 209 GLN A N 1
ATOM 1608 C CA . GLN A 1 209 ? -17.610 11.374 12.721 1.00 98.56 209 GLN A CA 1
ATOM 1609 C C . GLN A 1 209 ? -18.431 10.082 12.641 1.00 98.56 209 GLN A C 1
ATOM 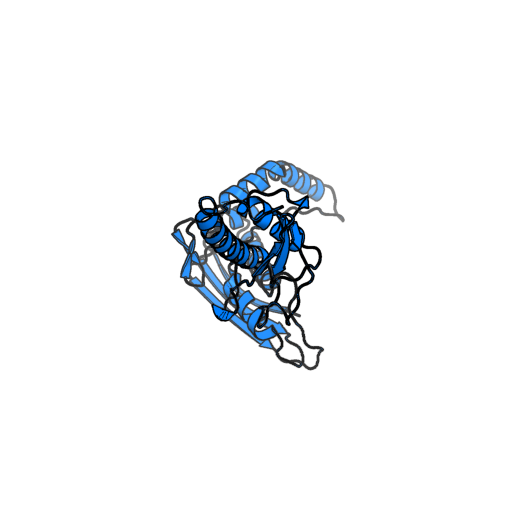1611 O O . GLN A 1 209 ? -19.655 10.146 12.604 1.00 98.56 209 GLN A O 1
ATOM 1616 N N . VAL A 1 210 ? -17.769 8.920 12.659 1.00 98.50 210 VAL A N 1
ATOM 1617 C CA . VAL A 1 210 ? -18.435 7.605 12.639 1.00 98.50 210 VAL A CA 1
ATOM 1618 C C . VAL A 1 210 ? -19.316 7.421 13.873 1.00 98.50 210 VAL A C 1
ATOM 1620 O O . VAL A 1 210 ? -20.440 6.946 13.755 1.00 98.50 210 VAL A O 1
ATOM 1623 N N . THR A 1 211 ? -18.835 7.816 15.053 1.00 98.56 211 THR A N 1
ATOM 1624 C CA . THR A 1 211 ? -19.619 7.722 16.294 1.00 98.56 211 THR A CA 1
ATOM 1625 C C . THR A 1 211 ? -20.846 8.628 16.246 1.00 98.56 211 THR A C 1
ATOM 1627 O O . THR A 1 211 ? -21.942 8.186 16.582 1.00 98.56 211 THR A O 1
ATOM 1630 N N . ALA A 1 212 ? -20.667 9.880 15.814 1.00 97.75 212 ALA A N 1
ATOM 1631 C CA . ALA A 1 212 ? -21.733 10.871 15.726 1.00 97.75 212 ALA A CA 1
ATOM 1632 C C . ALA A 1 212 ? -22.851 10.419 14.778 1.00 97.75 212 ALA A C 1
ATOM 1634 O O . ALA A 1 212 ? -24.019 10.431 15.160 1.00 97.75 212 ALA A O 1
ATOM 1635 N N . ASP A 1 213 ? -22.480 9.947 13.584 1.00 97.75 213 ASP A N 1
ATOM 1636 C CA . ASP A 1 213 ? -23.413 9.403 12.595 1.00 97.75 213 ASP A CA 1
ATOM 1637 C C . ASP A 1 213 ? -24.147 8.165 13.136 1.00 97.75 213 ASP A C 1
ATOM 1639 O O . ASP A 1 213 ? -25.373 8.093 13.094 1.00 97.75 213 ASP A O 1
ATOM 1643 N N . ALA A 1 214 ? -23.416 7.229 13.752 1.00 97.44 214 ALA A N 1
ATOM 1644 C CA . ALA A 1 214 ? -23.988 5.989 14.275 1.00 97.44 214 ALA A CA 1
ATOM 1645 C C . ALA A 1 214 ? -24.942 6.185 15.469 1.00 97.44 214 ALA A C 1
ATOM 1647 O O . ALA A 1 214 ? -25.840 5.366 15.668 1.00 97.44 214 ALA A O 1
ATOM 1648 N N . LEU A 1 215 ? -24.748 7.231 16.277 1.00 95.56 215 LEU A N 1
ATOM 1649 C CA . LEU A 1 215 ? -25.612 7.563 17.420 1.00 95.56 215 LEU A CA 1
ATOM 1650 C C . LEU A 1 215 ? -26.650 8.651 17.100 1.00 95.56 215 LEU A C 1
ATOM 1652 O O . LEU A 1 215 ? -27.485 8.955 17.948 1.00 95.56 215 LEU A O 1
ATOM 1656 N N . GLY A 1 216 ? -26.607 9.256 15.909 1.00 94.38 216 GLY A N 1
ATOM 1657 C CA . GLY A 1 216 ? -27.512 10.342 15.529 1.00 94.38 216 GLY A CA 1
ATOM 1658 C C . GLY A 1 216 ? -27.313 11.633 16.335 1.00 94.38 216 GLY A C 1
ATOM 1659 O O . GLY A 1 216 ? -28.280 12.351 16.589 1.00 94.38 216 GLY A O 1
ATOM 1660 N N . VAL A 1 217 ? -26.079 11.936 16.752 1.00 94.31 217 VAL A N 1
ATOM 1661 C CA . VAL A 1 217 ? -25.731 13.140 17.534 1.00 94.31 217 VAL A CA 1
ATOM 1662 C C . VAL A 1 217 ? -24.832 14.093 16.741 1.00 94.31 217 VAL A C 1
ATOM 1664 O O . VAL A 1 217 ? -24.234 13.719 15.735 1.00 94.31 217 VAL A O 1
ATOM 1667 N N . SER A 1 218 ? -24.707 15.344 17.197 1.00 96.06 218 SER A N 1
ATOM 1668 C CA . SER A 1 218 ? -23.702 16.264 16.647 1.00 96.06 218 SER A CA 1
ATOM 1669 C C . SER A 1 218 ? -22.291 15.756 16.945 1.00 96.06 218 SER A C 1
ATOM 1671 O O . SER A 1 218 ? -22.023 15.288 18.050 1.00 96.06 218 SER A O 1
ATOM 1673 N N . VAL A 1 219 ? -21.361 15.919 15.998 1.00 96.88 219 VAL A N 1
ATOM 1674 C CA . VAL A 1 219 ? -19.940 15.589 16.211 1.00 96.88 219 VAL A CA 1
ATOM 1675 C C . VAL A 1 219 ? -19.316 16.404 17.349 1.00 96.88 219 VAL A C 1
ATOM 1677 O O . VAL A 1 219 ? -18.394 15.929 17.997 1.00 96.88 219 VAL A O 1
ATOM 1680 N N . GLU A 1 220 ? -19.853 17.593 17.642 1.00 96.81 220 GLU A N 1
ATOM 1681 C CA . GLU A 1 220 ? -19.424 18.427 18.776 1.00 96.81 220 GLU A CA 1
ATOM 1682 C C . GLU A 1 220 ? -19.715 17.780 20.138 1.00 96.81 220 GLU A C 1
ATOM 1684 O O . GLU A 1 220 ? -19.067 18.115 21.125 1.00 96.81 220 GLU A O 1
ATOM 1689 N N . ASN A 1 221 ? -20.649 16.823 20.189 1.00 96.50 221 ASN A N 1
ATOM 1690 C CA . ASN A 1 221 ? -20.959 16.057 21.396 1.00 96.50 221 ASN A CA 1
ATOM 1691 C C . ASN A 1 221 ? -20.070 14.814 21.552 1.00 96.50 221 ASN A C 1
ATOM 1693 O O . ASN A 1 221 ? -20.261 14.063 22.508 1.00 96.50 221 ASN A O 1
ATOM 1697 N N . VAL A 1 222 ? -19.142 14.562 20.621 1.00 98.38 222 VAL A N 1
ATOM 1698 C CA . VAL A 1 222 ? -18.260 13.392 20.640 1.00 98.38 222 VAL A CA 1
ATOM 1699 C C . VAL A 1 222 ? -16.824 13.815 20.926 1.00 98.38 222 VAL A C 1
ATOM 1701 O O . VAL A 1 222 ? -16.180 14.487 20.122 1.00 98.38 222 VAL A O 1
ATOM 1704 N N . GLU A 1 223 ? -16.286 13.341 22.043 1.00 98.19 223 GLU A N 1
ATOM 1705 C CA . GLU A 1 223 ? -14.887 13.510 22.418 1.00 98.19 223 GLU A CA 1
ATOM 1706 C C . GLU A 1 223 ? -14.122 12.195 22.223 1.00 98.19 223 GLU A C 1
ATOM 1708 O O . GLU A 1 223 ? -14.411 11.180 22.859 1.00 98.19 223 GLU A O 1
ATOM 1713 N N . VAL A 1 224 ? -13.110 12.204 21.352 1.00 98.25 224 VAL A N 1
ATOM 1714 C CA . VAL A 1 224 ? -12.184 11.073 21.206 1.00 98.25 224 VAL A CA 1
ATOM 1715 C C . VAL A 1 224 ? -10.992 11.291 22.128 1.00 98.25 224 VAL A C 1
ATOM 1717 O O . VAL A 1 224 ? -10.223 12.234 21.959 1.00 98.25 224 VAL A O 1
ATOM 1720 N N . THR A 1 225 ? -10.853 10.396 23.097 1.00 96.44 225 THR A N 1
ATOM 1721 C CA . THR A 1 225 ? -9.801 10.411 24.117 1.00 96.44 225 THR A CA 1
ATOM 1722 C C . THR A 1 225 ? -8.511 9.761 23.617 1.00 96.44 225 THR A C 1
ATOM 1724 O O . THR A 1 225 ? -8.522 8.966 22.674 1.00 96.44 225 THR A O 1
ATOM 1727 N N . ASP A 1 226 ? -7.395 10.048 24.289 1.00 94.00 226 ASP A N 1
ATOM 1728 C CA . ASP A 1 226 ? -6.113 9.393 24.017 1.00 94.00 226 ASP A CA 1
ATOM 1729 C C . ASP A 1 226 ? -6.198 7.873 24.206 1.00 94.00 226 ASP A C 1
ATOM 1731 O O . ASP A 1 226 ? -6.766 7.380 25.183 1.00 94.00 226 ASP A O 1
ATOM 1735 N N . THR A 1 227 ? -5.575 7.107 23.310 1.00 94.38 227 THR A N 1
ATOM 1736 C CA . THR A 1 227 ? -5.523 5.643 23.409 1.00 94.38 227 THR A CA 1
ATOM 1737 C C . THR A 1 227 ? -4.789 5.196 24.671 1.00 94.38 227 THR A C 1
ATOM 1739 O O . THR A 1 227 ? -3.625 5.537 24.884 1.00 94.38 227 THR A O 1
ATOM 1742 N N . GLN A 1 228 ? -5.450 4.377 25.493 1.00 94.00 228 GLN A N 1
ATOM 1743 C CA . GLN A 1 228 ? -4.913 3.909 26.772 1.00 94.00 228 GLN A CA 1
ATOM 1744 C C . GLN A 1 228 ? -5.077 2.397 26.921 1.00 94.00 228 GLN A C 1
ATOM 1746 O O . GLN A 1 228 ? -6.180 1.861 26.819 1.00 94.00 228 GLN A O 1
ATOM 1751 N N . SER A 1 229 ? -3.984 1.703 27.248 1.00 95.44 229 SER A N 1
ATOM 1752 C CA . SER A 1 229 ? -3.987 0.246 27.443 1.00 95.44 229 SER A CA 1
ATOM 1753 C C . SER A 1 229 ? -4.769 -0.212 28.680 1.00 95.44 229 SER A C 1
ATOM 1755 O O . SER A 1 229 ? -5.166 -1.374 28.748 1.00 95.44 229 SER A O 1
ATOM 1757 N N . SER A 1 230 ? -5.018 0.686 29.640 1.00 95.81 230 SER A N 1
ATOM 1758 C CA . SER A 1 230 ? -5.890 0.453 30.800 1.00 95.81 230 SER A CA 1
ATOM 1759 C C . SER A 1 230 ? -7.374 0.390 30.431 1.00 95.81 230 SER A C 1
ATOM 1761 O O . SER A 1 230 ? -8.140 -0.262 31.135 1.00 95.81 230 SER A O 1
ATOM 1763 N N . LEU A 1 231 ? -7.774 1.060 29.347 1.00 93.88 231 LEU A N 1
ATOM 1764 C CA . LEU A 1 231 ? -9.149 1.072 28.846 1.00 93.88 231 LEU A CA 1
ATOM 1765 C C . LEU A 1 231 ? -9.350 -0.008 27.787 1.00 93.88 231 LEU A C 1
ATOM 1767 O O . LEU A 1 231 ? -10.355 -0.717 27.793 1.00 93.88 231 LEU A O 1
ATOM 1771 N N . ILE A 1 232 ? -8.376 -0.143 26.886 1.00 93.69 232 ILE A N 1
ATOM 1772 C CA . ILE A 1 232 ? -8.435 -1.062 25.756 1.00 93.69 232 ILE A CA 1
ATOM 1773 C C . ILE A 1 232 ? -7.111 -1.837 25.671 1.00 93.69 232 ILE A C 1
ATOM 1775 O O . ILE A 1 232 ? -6.142 -1.348 25.085 1.00 93.69 232 ILE A O 1
ATOM 1779 N N . PRO A 1 233 ? -7.031 -3.048 26.252 1.00 93.56 233 PRO A N 1
ATOM 1780 C CA . PRO A 1 233 ? -5.819 -3.860 26.220 1.00 93.56 233 PRO A CA 1
ATOM 1781 C C . PRO A 1 233 ? -5.656 -4.612 24.888 1.00 93.56 233 PRO A C 1
ATOM 1783 O O . PRO A 1 233 ? -6.607 -4.800 24.131 1.00 93.56 233 PRO A O 1
ATOM 1786 N N . ASN A 1 234 ? -4.448 -5.133 24.642 1.00 93.12 234 ASN A N 1
ATOM 1787 C CA . ASN A 1 234 ? -4.135 -6.054 23.534 1.00 93.12 234 ASN A CA 1
ATOM 1788 C C . ASN A 1 234 ? -4.433 -5.495 22.128 1.00 93.12 234 ASN A C 1
ATOM 1790 O O . ASN A 1 234 ? -4.879 -6.232 21.234 1.00 93.12 234 ASN A O 1
ATOM 1794 N N . THR A 1 235 ? -4.199 -4.195 21.944 1.00 93.50 235 THR A N 1
ATOM 1795 C CA . THR A 1 235 ? -4.412 -3.488 20.680 1.00 93.50 235 THR A CA 1
ATOM 1796 C C . THR A 1 235 ? -3.351 -3.869 19.641 1.00 93.50 235 THR A C 1
ATOM 1798 O O . THR A 1 235 ? -2.170 -3.988 19.978 1.00 93.50 235 THR A O 1
ATOM 1801 N N . PRO A 1 236 ? -3.735 -4.081 18.369 1.00 92.56 236 PRO A N 1
ATOM 1802 C CA . PRO A 1 236 ? -2.760 -4.225 17.296 1.00 92.56 236 PRO A CA 1
ATOM 1803 C C . PRO A 1 236 ? -2.091 -2.879 16.972 1.00 92.56 236 PRO A C 1
ATOM 1805 O O . PRO A 1 236 ? -2.647 -1.818 17.276 1.00 92.56 236 PRO A O 1
ATOM 1808 N N . PRO A 1 237 ? -0.905 -2.894 16.334 1.00 93.44 237 PRO A N 1
ATOM 1809 C CA . PRO A 1 237 ? -0.242 -1.667 15.915 1.00 93.44 237 PRO A CA 1
ATOM 1810 C C . PRO A 1 237 ? -1.097 -0.898 14.904 1.00 93.44 237 PRO A C 1
ATOM 1812 O O . PRO A 1 237 ? -1.813 -1.478 14.085 1.00 93.44 237 PRO A O 1
ATOM 1815 N N . THR A 1 238 ? -0.987 0.430 14.927 1.00 95.31 238 THR A N 1
ATOM 1816 C CA . THR A 1 238 ? -1.701 1.274 13.965 1.00 95.31 238 THR A CA 1
ATOM 1817 C C . THR A 1 238 ? -1.073 1.168 12.579 1.00 95.31 238 THR A C 1
ATOM 1819 O O . THR A 1 238 ? 0.127 1.376 12.412 1.00 95.31 238 THR A O 1
ATOM 1822 N N . SER A 1 239 ? -1.886 0.844 11.577 1.00 92.62 239 SER A N 1
ATOM 1823 C CA . SER A 1 239 ? -1.482 0.631 10.189 1.00 92.62 239 SER A CA 1
ATOM 1824 C C . SER A 1 239 ? -2.512 1.223 9.217 1.00 92.62 239 SER A C 1
ATOM 1826 O O . SER A 1 239 ? -3.463 1.899 9.611 1.00 92.62 239 SER A O 1
ATOM 1828 N N . MET A 1 240 ? -2.334 0.968 7.919 1.00 90.25 240 MET A N 1
ATOM 1829 C CA . MET A 1 240 ? -3.224 1.456 6.857 1.00 90.25 240 MET A CA 1
ATOM 1830 C C . MET A 1 240 ? -4.697 1.040 7.007 1.00 90.25 240 MET A C 1
ATOM 1832 O O . MET A 1 240 ? -5.548 1.723 6.453 1.00 90.25 240 MET A O 1
ATOM 1836 N N . VAL A 1 241 ? -4.993 -0.042 7.739 1.00 92.69 241 VAL A N 1
ATOM 1837 C CA . VAL A 1 241 ? -6.363 -0.549 7.959 1.00 92.69 241 VAL A CA 1
ATOM 1838 C C . VAL A 1 241 ? -6.975 -0.108 9.287 1.00 92.69 241 VAL A C 1
ATOM 1840 O O . VAL A 1 241 ? -8.115 -0.446 9.590 1.00 92.69 241 VAL A O 1
ATOM 1843 N N . SER A 1 242 ? -6.246 0.636 10.121 1.00 94.94 242 SER A N 1
ATOM 1844 C CA . SER A 1 242 ? -6.726 0.950 11.471 1.00 94.94 242 SER A CA 1
ATOM 1845 C C . SER A 1 242 ? -7.989 1.800 11.484 1.00 94.94 242 SER A C 1
ATOM 1847 O O . SER A 1 242 ? -8.772 1.664 12.415 1.00 94.94 242 SER A O 1
ATOM 1849 N N . THR A 1 243 ? -8.214 2.639 10.468 1.00 96.44 243 THR A N 1
ATOM 1850 C CA . THR A 1 243 ? -9.474 3.390 10.357 1.00 96.44 243 THR A CA 1
ATOM 1851 C C . THR A 1 243 ? -10.652 2.448 10.137 1.00 96.44 243 THR A C 1
ATOM 1853 O O . THR A 1 243 ? -11.647 2.575 10.838 1.00 96.44 243 THR A O 1
ATOM 1856 N N . ASP A 1 244 ? -10.528 1.488 9.218 1.00 95.75 244 ASP A N 1
ATOM 1857 C CA . ASP A 1 244 ? -11.584 0.513 8.931 1.00 95.75 244 ASP A CA 1
ATOM 1858 C C . ASP A 1 244 ? -11.864 -0.360 10.159 1.00 95.75 244 ASP A C 1
ATOM 1860 O O . ASP A 1 244 ? -13.004 -0.501 10.593 1.00 95.75 244 ASP A O 1
ATOM 1864 N N . LEU A 1 245 ? -10.802 -0.884 10.779 1.00 95.94 245 LEU A N 1
ATOM 1865 C CA . LEU A 1 245 ? -10.901 -1.765 11.941 1.00 95.94 245 LEU A CA 1
ATOM 1866 C C . LEU A 1 245 ? -11.489 -1.057 13.169 1.00 95.94 245 LEU A C 1
ATOM 1868 O O . LEU A 1 245 ? -12.366 -1.609 13.834 1.00 95.94 245 LEU A O 1
ATOM 1872 N N . CYS A 1 246 ? -11.016 0.153 13.490 1.00 97.25 246 CYS A N 1
ATOM 1873 C CA . CYS A 1 246 ? -11.549 0.923 14.618 1.00 97.25 246 CYS A CA 1
ATOM 1874 C C . CYS A 1 246 ? -12.965 1.428 14.325 1.00 97.25 246 CYS A C 1
ATOM 1876 O O . CYS A 1 246 ? -13.810 1.377 15.214 1.00 97.25 246 CYS A O 1
ATOM 1878 N N . GLY A 1 247 ? -13.244 1.847 13.086 1.00 97.88 247 GLY A N 1
ATOM 1879 C CA . GLY A 1 247 ? -14.573 2.283 12.665 1.00 97.88 247 GLY A CA 1
ATOM 1880 C C . GLY A 1 247 ? -15.602 1.171 12.831 1.00 97.88 247 GLY A C 1
ATOM 1881 O O . GLY A 1 247 ? -16.630 1.377 13.464 1.00 97.88 247 GLY A O 1
ATOM 1882 N N . GLU A 1 248 ? -15.286 -0.039 12.375 1.00 97.62 248 GLU A N 1
ATOM 1883 C CA . GLU A 1 248 ? -16.144 -1.213 12.556 1.00 97.62 248 GLU A CA 1
ATOM 1884 C C . GLU A 1 248 ? -16.353 -1.567 14.041 1.00 97.62 248 GLU A C 1
ATOM 1886 O O . GLU A 1 248 ? -17.453 -1.944 14.452 1.00 97.62 248 GLU A O 1
ATOM 1891 N N . ALA A 1 249 ? -15.317 -1.428 14.877 1.00 97.69 249 ALA A N 1
ATOM 1892 C CA . ALA A 1 249 ? -15.442 -1.637 16.320 1.00 97.69 249 ALA A CA 1
ATOM 1893 C C . ALA A 1 249 ? -16.378 -0.605 16.974 1.00 97.69 249 ALA A C 1
ATOM 1895 O O . ALA A 1 249 ? -17.198 -0.974 17.818 1.00 97.69 249 ALA A O 1
ATOM 1896 N N . ILE A 1 250 ? -16.293 0.662 16.555 1.00 98.38 250 ILE A N 1
ATOM 1897 C CA . ILE A 1 250 ? -17.194 1.737 16.990 1.00 98.38 250 ILE A CA 1
ATOM 1898 C C . ILE A 1 250 ? -18.623 1.456 16.540 1.00 98.38 250 ILE A C 1
ATOM 1900 O O . ILE A 1 250 ? -19.518 1.475 17.377 1.00 98.38 250 ILE A O 1
ATOM 1904 N N . LEU A 1 251 ? -18.846 1.122 15.266 1.00 98.50 251 LEU A N 1
ATOM 1905 C CA . LEU A 1 251 ? -20.180 0.810 14.742 1.00 98.50 251 LEU A CA 1
ATOM 1906 C C . LEU A 1 251 ? -20.848 -0.311 15.547 1.00 98.50 251 LEU A C 1
ATOM 1908 O O . LEU A 1 251 ? -22.010 -0.194 15.934 1.00 98.50 251 LEU A O 1
ATOM 1912 N N . LYS A 1 252 ? -20.098 -1.366 15.885 1.00 98.12 252 LYS A N 1
ATOM 1913 C CA . LYS A 1 252 ? -20.583 -2.459 16.743 1.00 98.12 252 LYS A CA 1
ATOM 1914 C C . LYS A 1 252 ? -20.903 -2.013 18.169 1.00 98.12 252 LYS A C 1
ATOM 1916 O O . LYS A 1 252 ? -21.862 -2.515 18.754 1.00 98.12 252 LYS A O 1
ATOM 1921 N N . ALA A 1 253 ? -20.105 -1.119 18.749 1.00 97.69 253 ALA A N 1
ATOM 1922 C CA . ALA A 1 253 ? -20.369 -0.570 20.077 1.00 97.69 253 ALA A CA 1
ATOM 1923 C C . ALA A 1 253 ? -21.610 0.343 20.072 1.00 97.69 253 ALA A C 1
ATOM 1925 O O . ALA A 1 253 ? -22.484 0.174 20.922 1.00 97.69 253 ALA A O 1
ATOM 1926 N N . CYS A 1 254 ? -21.736 1.228 19.079 1.00 97.62 254 CYS A N 1
ATOM 1927 C CA . CYS A 1 254 ? -22.900 2.094 18.890 1.00 97.62 254 CYS A CA 1
ATOM 1928 C C . CYS A 1 254 ? -24.182 1.293 18.653 1.00 97.62 254 CYS A C 1
ATOM 1930 O O . CYS A 1 254 ? -25.200 1.606 19.257 1.00 97.62 254 CYS A O 1
ATOM 1932 N N . ALA A 1 255 ? -24.137 0.219 17.857 1.00 97.25 255 ALA A N 1
ATOM 1933 C CA . ALA A 1 255 ? -25.295 -0.651 17.644 1.00 97.25 255 ALA A CA 1
ATOM 1934 C C . ALA A 1 255 ? -25.829 -1.226 18.969 1.00 97.25 255 ALA A C 1
ATOM 1936 O O . ALA A 1 255 ? -27.016 -1.117 19.256 1.00 97.25 255 ALA A O 1
ATOM 1937 N N . LYS A 1 256 ? -24.943 -1.738 19.837 1.00 96.25 256 LYS A N 1
ATOM 1938 C CA . LYS A 1 256 ? -25.331 -2.240 21.169 1.00 96.25 256 LYS A CA 1
ATOM 1939 C C . LYS A 1 256 ? -25.919 -1.151 22.070 1.00 96.25 256 LYS A C 1
ATOM 1941 O O . LYS A 1 256 ? -26.835 -1.427 22.848 1.00 96.25 256 LYS A O 1
ATOM 1946 N N . LEU A 1 257 ? -25.375 0.065 22.000 1.00 94.69 257 LEU A N 1
ATOM 1947 C CA . LEU A 1 257 ? -25.908 1.213 22.734 1.00 94.69 257 LEU A CA 1
ATOM 1948 C C . LEU A 1 257 ? -27.309 1.567 22.231 1.00 94.69 257 LEU A C 1
ATOM 1950 O O . LEU A 1 257 ? -28.220 1.656 23.046 1.00 94.69 257 LEU A O 1
ATOM 1954 N N . ASN A 1 258 ? -27.508 1.676 20.918 1.00 93.00 258 ASN A N 1
ATOM 1955 C CA . ASN A 1 258 ? -28.808 1.968 20.313 1.00 93.00 258 ASN A CA 1
ATOM 1956 C C . ASN A 1 258 ? -29.854 0.891 20.638 1.00 93.00 258 ASN A C 1
ATOM 1958 O O . ASN A 1 258 ? -30.984 1.231 20.981 1.00 93.00 258 ASN A O 1
ATOM 1962 N N . ASP A 1 259 ? -29.488 -0.393 20.627 1.00 93.25 259 ASP A N 1
ATOM 1963 C CA . ASP A 1 259 ? -30.381 -1.484 21.046 1.00 93.25 259 ASP A CA 1
ATOM 1964 C C . ASP A 1 259 ? -30.812 -1.327 22.517 1.00 93.25 259 ASP A C 1
ATOM 1966 O O . ASP A 1 259 ? -31.977 -1.505 22.871 1.00 93.25 259 ASP A O 1
ATOM 1970 N N . THR A 1 260 ? -29.875 -0.942 23.388 1.00 89.56 260 THR A N 1
ATOM 1971 C CA . THR A 1 260 ? -30.149 -0.730 24.818 1.00 89.56 260 THR A CA 1
ATOM 1972 C C . THR A 1 260 ? -30.999 0.521 25.053 1.00 89.56 260 THR A C 1
ATOM 1974 O O . THR A 1 260 ? -31.902 0.510 25.890 1.00 89.56 260 THR A O 1
ATOM 1977 N N . LEU A 1 261 ? -30.724 1.602 24.322 1.00 85.56 261 LEU A N 1
ATOM 1978 C CA . LEU A 1 261 ? -31.426 2.879 24.442 1.00 85.56 261 LEU A CA 1
ATOM 1979 C C . LEU A 1 261 ? -32.841 2.801 23.864 1.00 85.56 261 LEU A C 1
ATOM 1981 O O . LEU A 1 261 ? -33.775 3.251 24.519 1.00 85.56 261 LEU A O 1
ATOM 1985 N N . SER A 1 262 ? -33.026 2.155 22.713 1.00 86.31 262 SER A N 1
ATOM 1986 C CA . SER A 1 262 ? -34.349 1.949 22.103 1.00 86.31 262 SER A CA 1
ATOM 1987 C C . SER A 1 262 ? -35.263 1.076 22.968 1.00 86.31 262 SER A C 1
ATOM 1989 O O . SER A 1 262 ? -36.453 1.358 23.090 1.00 86.31 262 SER A O 1
ATOM 1991 N N . ALA A 1 263 ? -34.722 0.081 23.681 1.00 82.00 263 ALA A N 1
ATOM 1992 C CA . ALA A 1 263 ? -35.482 -0.657 24.694 1.00 82.00 263 ALA A CA 1
ATOM 1993 C C . ALA A 1 263 ? -35.956 0.243 25.859 1.00 82.00 263 ALA A C 1
ATOM 1995 O O . ALA A 1 263 ? -36.963 -0.051 26.511 1.00 82.00 263 ALA A O 1
ATOM 1996 N N . CYS A 1 264 ? -35.252 1.351 26.109 1.00 75.88 264 CYS A N 1
ATOM 1997 C CA . CYS A 1 264 ? -35.608 2.346 27.118 1.00 75.88 264 CYS A CA 1
ATOM 1998 C C . CYS A 1 264 ? -36.571 3.436 26.607 1.00 75.88 264 CYS A C 1
ATOM 2000 O O . CYS A 1 264 ? -37.205 4.096 27.432 1.00 75.88 264 CYS A O 1
ATOM 2002 N N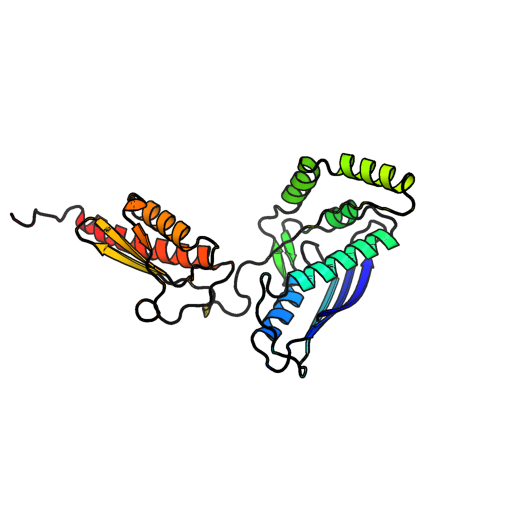 . GLU A 1 265 ? -36.738 3.615 25.288 1.00 62.22 265 GLU A N 1
ATOM 2003 C CA . GLU A 1 265 ? -37.579 4.670 24.679 1.00 62.22 265 GLU A CA 1
ATOM 2004 C C . GLU A 1 265 ? -39.088 4.544 24.993 1.00 62.22 265 GLU A C 1
ATOM 2006 O O . GLU A 1 265 ? -39.872 5.422 24.643 1.00 62.22 265 GLU A O 1
ATOM 2011 N N . GLY A 1 266 ? -39.502 3.511 25.738 1.00 49.88 266 GLY A N 1
ATOM 2012 C CA . GLY A 1 266 ? -40.845 3.380 26.322 1.00 49.88 266 GLY A CA 1
ATOM 2013 C C . GLY A 1 266 ? -40.898 3.197 27.847 1.00 49.88 266 GLY A C 1
ATOM 2014 O O . GLY A 1 266 ? -41.987 2.998 28.378 1.00 49.88 266 GLY A O 1
ATOM 2015 N N . THR A 1 267 ? -39.768 3.225 28.566 1.00 44.50 267 THR A N 1
ATOM 2016 C CA . THR A 1 267 ? -39.698 2.925 30.019 1.00 44.50 267 THR A CA 1
ATOM 2017 C C . THR A 1 267 ? -39.110 4.043 30.882 1.00 44.50 267 THR A C 1
ATOM 2019 O O . THR A 1 267 ? -39.041 3.900 32.104 1.00 44.50 267 THR A O 1
ATOM 2022 N N . PHE A 1 268 ? -38.773 5.198 30.302 1.00 42.25 268 PHE A N 1
ATOM 2023 C CA . PHE A 1 268 ? -38.513 6.416 31.073 1.00 42.25 268 PHE A CA 1
ATOM 2024 C C . PHE A 1 268 ? -39.827 7.053 31.555 1.00 42.25 268 PHE A C 1
ATOM 2026 O O . PHE A 1 268 ? -40.214 8.144 31.139 1.00 42.25 268 PHE A O 1
ATOM 2033 N N . GLU A 1 269 ? -40.510 6.387 32.489 1.00 43.19 269 GLU A N 1
ATOM 2034 C CA . GLU A 1 269 ? -41.321 7.127 33.453 1.00 43.19 269 GLU A CA 1
ATOM 2035 C C . GLU A 1 269 ? -40.378 8.089 34.180 1.00 43.19 269 GLU A C 1
ATOM 2037 O O . GLU A 1 269 ? -39.377 7.682 34.777 1.00 43.19 269 GLU A O 1
ATOM 2042 N N . GLN A 1 270 ? -40.670 9.381 34.034 1.00 41.41 270 GLN A N 1
ATOM 2043 C CA . GLN A 1 270 ? -39.969 10.510 34.632 1.00 41.41 270 GLN A CA 1
ATOM 2044 C C . GLN A 1 270 ? -39.378 10.157 36.003 1.00 41.41 270 GLN A C 1
ATOM 2046 O O . GLN A 1 270 ? -40.103 10.036 36.992 1.00 41.41 270 GLN A O 1
ATOM 2051 N N . LYS A 1 271 ? -38.047 10.068 36.106 1.00 36.84 271 LYS A N 1
ATOM 2052 C CA . LYS A 1 271 ? -37.413 10.146 37.422 1.00 36.84 271 LYS A CA 1
ATOM 2053 C C . LYS A 1 271 ? -37.365 11.604 37.864 1.00 36.84 271 LYS A C 1
ATOM 2055 O O . LYS A 1 271 ? -36.432 12.320 37.532 1.00 36.84 271 LYS A O 1
ATOM 2060 N N . VAL A 1 272 ? -38.454 11.958 38.551 1.00 42.75 272 VAL A N 1
ATOM 2061 C CA . VAL A 1 272 ? -38.563 12.716 39.808 1.00 42.75 272 VAL A CA 1
ATOM 2062 C C . VAL A 1 272 ? -37.707 13.984 39.919 1.00 42.75 272 VAL A C 1
ATOM 2064 O O . VAL A 1 272 ? -36.482 13.917 39.913 1.00 42.75 272 VAL A O 1
ATOM 2067 N N . HIS A 1 273 ? -38.435 15.097 40.080 1.00 37.12 273 HIS A N 1
ATOM 2068 C CA . HIS A 1 273 ? -38.011 16.441 40.488 1.00 37.12 273 HIS A CA 1
ATOM 2069 C C . HIS A 1 273 ? -36.833 16.512 41.466 1.00 37.12 273 HIS A C 1
ATOM 2071 O O . HIS A 1 273 ? -36.806 15.710 42.428 1.00 37.12 273 HIS A O 1
#

Secondary structure (DSSP, 8-state):
-EEEEEEEEE-TTS-EEEEEEEEEEEEESS-TTHHHHHHHHHHTTTTTB--SEEEEEEEEEE-SSPPP---TTTTHHHHHHHHHHHHHHHHHHHT--HHHHHHHHB--TT-B-TT--B--S--HHHHHHHHHHHHTHHHHHHHHHHHHHH-SS--------------S-SS-GGGS---EEEEE-TTS-EEEEESPPPSSS-HHHHHHHHHHHHHT--GGGEEEPPP-TTTS-SPPPP-TTHHHHHHHHHHHHHHHHHHHHHHHTTT------

pLDDT: mean 93.51, std 10.2, range [36.84, 98.69]

Radius of gyration: 25.03 Å; chains: 1; bounding box: 68×38×70 Å